Protein AF-A0A843GSC5-F1 (afdb_monomer_lite)

Foldseek 3Di:
DADALVVLVVVVVVVVWDWDWDQDPVRHIGTQDINRDGDDGCVRSVVSCVVVVHDHDPVVVVVVVVVPDPPPPPPPPQPDDDVLLVVLLVLLVVLLCVQPVPDPDRDDPVNLSVCCVVPNDVVSSVVSVQSNLVSVQADDLVLLVVLLVLLVVVCVVPPDPLSVVLSVVSVVCSSPHGPVLSVQLVVLSVCCVVVVDPSNVSSVSSVVSRD

pLDDT: mean 85.93, std 11.54, range [46.41, 96.75]

Secondary structure (DSSP, 8-state):
----HHHHHHHHHHTT--EEEEE-TTS-EEEEEETTEE--TTHHHHHHHHHTTPPPPHHHHHHHHHHS-S---------PPPHHHHHHHHHHHHHHHHH-TT------HHHHHHHHHHHHHHHHHHHHHHHHHHHTTBPPHHHHHHHHHHHHHHHTTS--HHHHHHHHHHHHTTTT-BHHHHHHHHHHHHHHHTTSS-HHHHHHHHHHHH-

Sequence (211 aa):
MNLTILEIIKELESQAHKIEYTKRQDGGYIIRKIDGQHFSGKTGNAFARRMVGATLSQARQVQLARIRTPKGTRAKKLQEVPDEVKRALRKVQRSWRKKHPDIRGTASMKNVRWYLRTYGTEATLQSLDKSYRYSQGYAYIDNVLHLINRIQNDLSIEYDEDMERVVSLIENKLMVFREEWISHCYEAVYEWEKGSITGQECARRIKAIIS

Radius of gyration: 32.91 Å; chains: 1; bounding box: 57×49×86 Å

Structure (mmCIF, N/CA/C/O backbone):
data_AF-A0A843GSC5-F1
#
_entry.id   AF-A0A843GSC5-F1
#
loop_
_atom_site.group_PDB
_atom_site.id
_atom_site.type_symbol
_atom_site.label_atom_id
_atom_site.label_alt_id
_atom_site.label_comp_id
_atom_site.label_asym_id
_atom_site.label_entity_id
_atom_site.label_seq_id
_atom_site.pdbx_PDB_ins_code
_atom_site.Cartn_x
_atom_site.Cartn_y
_atom_site.Cartn_z
_atom_site.occupancy
_atom_site.B_iso_or_equiv
_atom_site.auth_seq_id
_atom_site.auth_comp_id
_atom_site.auth_asym_id
_atom_site.auth_atom_id
_atom_site.pdbx_PDB_model_num
ATOM 1 N N . MET A 1 1 ? -17.406 -17.001 55.542 1.00 63.22 1 MET A N 1
ATOM 2 C CA . MET A 1 1 ? -16.612 -18.244 55.405 1.00 63.22 1 MET A CA 1
ATOM 3 C C . MET A 1 1 ? -15.949 -18.236 54.033 1.00 63.22 1 MET A C 1
ATOM 5 O O . MET A 1 1 ? -16.625 -17.910 53.062 1.00 63.22 1 MET A O 1
ATOM 9 N N . ASN A 1 2 ? -14.644 -18.510 53.941 1.00 74.12 2 ASN A N 1
ATOM 10 C CA . ASN A 1 2 ? -13.923 -18.504 52.664 1.00 74.12 2 ASN A CA 1
ATOM 11 C C . ASN A 1 2 ? -13.813 -19.935 52.142 1.00 74.12 2 ASN A C 1
ATOM 13 O O . ASN A 1 2 ? -12.921 -20.661 52.562 1.00 74.12 2 ASN A O 1
ATOM 17 N N . LEU A 1 3 ? -14.712 -20.314 51.237 1.00 80.19 3 LEU A N 1
ATOM 18 C CA . LEU A 1 3 ? -14.693 -21.622 50.587 1.00 80.19 3 LEU A CA 1
ATOM 19 C C . LEU A 1 3 ? -14.094 -21.515 49.179 1.00 80.19 3 LEU A C 1
ATOM 21 O O . LEU A 1 3 ? -14.340 -20.560 48.425 1.00 80.19 3 LEU A O 1
ATOM 25 N N . THR A 1 4 ? -13.300 -22.510 48.809 1.00 85.38 4 THR A N 1
ATOM 26 C CA . THR A 1 4 ? -12.887 -22.763 47.430 1.00 85.38 4 THR A CA 1
ATOM 27 C C . THR A 1 4 ? -14.101 -23.138 46.576 1.00 85.38 4 THR A C 1
ATOM 29 O O . THR A 1 4 ? -15.149 -23.534 47.077 1.00 85.38 4 THR A O 1
ATOM 32 N N . ILE A 1 5 ? -13.984 -23.024 45.248 1.00 86.75 5 ILE A N 1
ATOM 33 C CA . ILE A 1 5 ? -15.096 -23.413 44.362 1.00 86.75 5 ILE A CA 1
ATOM 34 C C . ILE A 1 5 ? -15.424 -24.901 44.487 1.00 86.75 5 ILE A C 1
ATOM 36 O O . ILE A 1 5 ? -16.587 -25.259 44.380 1.00 86.75 5 ILE A O 1
ATOM 40 N N . LEU A 1 6 ? -14.428 -25.752 44.736 1.00 88.06 6 LEU A N 1
ATOM 41 C CA . LEU A 1 6 ? -14.658 -27.183 44.899 1.00 88.06 6 LEU A CA 1
ATOM 42 C C . LEU A 1 6 ? -15.450 -27.489 46.177 1.00 88.06 6 LEU A C 1
ATOM 44 O O . LEU A 1 6 ? -16.355 -28.312 46.142 1.00 88.06 6 LEU A O 1
ATOM 48 N N . GLU A 1 7 ? -15.148 -26.806 47.281 1.00 88.38 7 GLU A N 1
ATOM 49 C CA . GLU A 1 7 ? -15.916 -26.936 48.528 1.00 88.38 7 GLU A CA 1
ATOM 50 C C . GLU A 1 7 ? -17.350 -26.429 48.356 1.00 88.38 7 GLU A C 1
ATOM 52 O O . GLU A 1 7 ? -18.280 -27.072 48.819 1.00 88.38 7 GLU A O 1
ATOM 57 N N . ILE A 1 8 ? -17.546 -25.337 47.609 1.00 88.19 8 ILE A N 1
ATOM 58 C CA . ILE A 1 8 ? -18.886 -24.822 47.282 1.00 88.19 8 ILE A CA 1
ATOM 59 C C . ILE A 1 8 ? -19.671 -25.812 46.418 1.00 88.19 8 ILE A C 1
ATOM 61 O O . ILE A 1 8 ? -20.868 -25.965 46.617 1.00 88.19 8 ILE A O 1
ATOM 65 N N . ILE A 1 9 ? -19.017 -26.474 45.458 1.00 89.56 9 ILE A N 1
ATOM 66 C CA . ILE A 1 9 ? -19.651 -27.518 44.642 1.00 89.56 9 ILE A CA 1
ATOM 67 C C . ILE A 1 9 ? -20.117 -28.664 45.545 1.00 89.56 9 ILE A C 1
ATOM 69 O O . ILE A 1 9 ? -21.286 -29.021 45.486 1.00 89.56 9 ILE A O 1
ATOM 73 N N . LYS A 1 10 ? -19.244 -29.172 46.424 1.00 90.94 10 LYS A N 1
ATOM 74 C CA . LYS A 1 10 ? -19.585 -30.269 47.345 1.00 90.94 10 LYS A CA 1
ATOM 75 C C . LYS A 1 10 ? -20.709 -29.909 48.318 1.00 90.94 10 LYS A C 1
ATOM 77 O O . LYS A 1 10 ? -21.557 -30.746 48.593 1.00 90.94 10 LYS A O 1
ATOM 82 N N . GLU A 1 11 ? -20.716 -28.679 48.823 1.00 90.00 11 GLU A N 1
ATOM 83 C CA . GLU A 1 11 ? -21.758 -28.177 49.726 1.00 90.00 11 GLU A CA 1
ATOM 84 C C . GLU A 1 11 ? -23.112 -28.031 49.017 1.00 90.00 11 GLU A C 1
ATOM 86 O O . GLU A 1 11 ? -24.160 -28.339 49.566 1.00 90.00 11 GLU A O 1
ATOM 91 N N . LEU A 1 12 ? -23.116 -27.591 47.761 1.00 89.88 12 LEU A N 1
ATOM 92 C CA . LEU A 1 12 ? -24.349 -27.526 46.981 1.00 89.88 12 LEU A CA 1
ATOM 93 C C . LEU A 1 12 ? -24.841 -28.930 46.582 1.00 89.88 12 LEU A C 1
ATOM 95 O O . LEU A 1 12 ? -26.043 -29.180 46.599 1.00 89.88 12 LEU A O 1
ATOM 99 N N . GLU A 1 13 ? -23.930 -29.856 46.272 1.00 90.50 13 GLU A N 1
ATOM 100 C CA . GLU A 1 13 ? -24.262 -31.266 46.024 1.00 90.50 13 GLU A CA 1
ATOM 101 C C . GLU A 1 13 ? -24.849 -31.940 47.278 1.00 90.50 13 GLU A C 1
ATOM 103 O O . GLU A 1 13 ? -25.827 -32.679 47.165 1.00 90.50 13 GLU A O 1
ATOM 108 N N . SER A 1 14 ? -24.320 -31.654 48.477 1.00 90.31 14 SER A N 1
ATOM 109 C CA . SER A 1 14 ? -24.873 -32.170 49.742 1.00 90.31 14 SER A CA 1
ATOM 110 C C . SER A 1 14 ? -26.255 -31.589 50.063 1.00 90.31 14 SER A C 1
ATOM 112 O O . SER A 1 14 ? -27.081 -32.271 50.667 1.00 90.31 14 SER A O 1
ATOM 114 N N . GLN A 1 15 ? -26.542 -30.375 49.587 1.00 89.75 15 GLN A N 1
ATOM 115 C CA . GLN A 1 15 ? -27.859 -29.728 49.629 1.00 89.75 15 GLN A CA 1
ATOM 116 C C . GLN A 1 15 ? -28.799 -30.176 48.486 1.00 89.75 15 GLN A C 1
ATOM 118 O O . GLN A 1 15 ? -29.857 -29.583 48.289 1.00 89.75 15 GLN A O 1
ATOM 123 N N . ALA A 1 16 ? -28.442 -31.237 47.752 1.00 89.81 16 ALA A N 1
ATOM 124 C CA . ALA A 1 16 ? -29.211 -31.842 46.660 1.00 89.81 16 ALA A CA 1
ATOM 125 C C . ALA A 1 16 ? -29.385 -30.977 45.392 1.00 89.81 16 ALA A C 1
ATOM 127 O O . ALA A 1 16 ? -30.251 -31.266 44.559 1.00 89.81 16 ALA A O 1
ATOM 128 N N . HIS A 1 17 ? -28.533 -29.969 45.185 1.00 89.69 17 HIS A N 1
ATOM 129 C CA . HIS A 1 17 ? -28.484 -29.224 43.926 1.00 89.69 17 HIS A CA 1
ATOM 130 C C . HIS A 1 17 ? -27.763 -30.020 42.827 1.00 89.69 17 HIS A C 1
ATOM 132 O O . HIS A 1 17 ? -26.731 -30.655 43.059 1.00 89.69 17 HIS A O 1
ATOM 138 N N . LYS A 1 18 ? -28.261 -29.947 41.587 1.00 90.94 18 LYS A N 1
ATOM 139 C CA . LYS A 1 18 ? -27.609 -30.547 40.410 1.00 90.94 18 LYS A CA 1
ATOM 140 C C . LYS A 1 18 ? -26.659 -29.550 39.765 1.00 90.94 18 LYS A C 1
ATOM 142 O O . LYS A 1 18 ? -27.106 -28.546 39.210 1.00 90.94 18 LYS A O 1
ATOM 147 N N . ILE A 1 19 ? -25.360 -29.843 39.775 1.00 91.44 19 ILE A N 1
ATOM 148 C CA . ILE A 1 19 ? -24.323 -28.912 39.317 1.00 91.44 19 ILE A CA 1
ATOM 149 C C . ILE A 1 19 ? -23.549 -29.503 38.141 1.00 91.44 19 ILE A C 1
ATOM 151 O O . ILE A 1 19 ? -23.032 -30.612 38.216 1.00 91.44 19 ILE A O 1
ATOM 155 N N . GLU A 1 20 ? -23.393 -28.727 37.071 1.00 92.44 20 GLU A N 1
ATOM 156 C CA . GLU A 1 20 ? -22.450 -29.039 35.995 1.00 92.44 20 GLU A CA 1
ATOM 157 C C . GLU A 1 20 ? -21.306 -28.024 36.010 1.00 92.44 20 GLU A C 1
ATOM 159 O O . GLU A 1 20 ? -21.523 -26.805 36.013 1.00 92.44 20 GLU A O 1
ATOM 164 N N . TYR A 1 21 ? -20.066 -28.508 35.978 1.00 92.00 21 TYR A N 1
ATOM 165 C CA . TYR A 1 21 ? -18.875 -27.666 35.998 1.00 92.00 21 TYR A CA 1
ATOM 166 C C . TYR A 1 21 ? -17.772 -28.197 35.078 1.00 92.00 21 TYR A C 1
ATOM 168 O O . TYR A 1 21 ? -17.789 -29.331 34.611 1.00 92.00 21 TYR A O 1
ATOM 176 N N . THR A 1 22 ? -16.786 -27.354 34.785 1.00 89.81 22 THR A N 1
ATOM 177 C CA . THR A 1 22 ? -15.612 -27.715 33.984 1.00 89.81 22 THR A CA 1
ATOM 178 C C . THR A 1 22 ? -14.339 -27.342 34.715 1.00 89.81 22 THR A C 1
ATOM 180 O O . THR A 1 22 ? -14.193 -26.214 35.196 1.00 89.81 22 THR A O 1
ATOM 183 N N . LYS A 1 23 ? -13.401 -28.287 34.766 1.00 88.75 23 LYS A N 1
ATOM 184 C CA . LYS A 1 23 ? -12.055 -28.061 35.285 1.00 88.75 23 LYS A CA 1
ATOM 185 C C . LYS A 1 23 ? -11.222 -27.305 34.248 1.00 88.75 23 LYS A C 1
ATOM 187 O O . LYS A 1 23 ? -11.211 -27.644 33.068 1.00 88.75 23 LYS A O 1
ATOM 192 N N . ARG A 1 24 ? -10.550 -26.247 34.682 1.00 82.69 24 ARG A N 1
ATOM 193 C CA . ARG A 1 24 ? -9.634 -25.435 33.877 1.00 82.69 24 ARG A CA 1
ATOM 194 C C . ARG A 1 24 ? -8.222 -26.018 33.943 1.00 82.69 24 ARG A C 1
ATOM 196 O O . ARG A 1 24 ? -7.878 -26.722 34.888 1.00 82.69 24 ARG A O 1
ATOM 203 N N . GLN A 1 25 ? -7.388 -25.648 32.973 1.00 81.06 25 GLN A N 1
ATOM 204 C CA . GLN A 1 25 ? -5.972 -26.040 32.926 1.00 81.06 25 GLN A CA 1
ATOM 205 C C . GLN A 1 25 ? -5.163 -25.540 34.136 1.00 81.06 25 GLN A C 1
ATOM 207 O O . GLN A 1 25 ? -4.217 -26.198 34.543 1.00 81.06 25 GLN A O 1
ATOM 212 N N . ASP A 1 26 ? -5.568 -24.426 34.758 1.00 76.12 26 ASP A N 1
ATOM 213 C CA . ASP A 1 26 ? -4.950 -23.885 35.979 1.00 76.12 26 ASP A CA 1
ATOM 214 C C . ASP A 1 26 ? -5.413 -24.593 37.271 1.00 76.12 26 ASP A C 1
ATOM 216 O O . ASP A 1 26 ? -5.173 -24.102 38.370 1.00 76.12 26 ASP A O 1
ATOM 220 N N . GLY A 1 27 ? -6.121 -25.724 37.155 1.00 79.62 27 GLY A N 1
ATOM 221 C CA . GLY A 1 27 ? -6.650 -26.493 38.285 1.00 79.62 27 GLY A CA 1
ATOM 222 C C . GLY A 1 27 ? -7.934 -25.925 38.903 1.00 79.62 27 GLY A C 1
ATOM 223 O O . GLY A 1 27 ? -8.520 -26.566 39.775 1.00 79.62 27 GLY A O 1
ATOM 224 N N . GLY A 1 28 ? -8.409 -24.758 38.451 1.00 85.12 28 GLY A N 1
ATOM 225 C CA . GLY A 1 28 ? -9.657 -24.154 38.922 1.00 85.12 28 GLY A CA 1
ATOM 226 C C . GLY A 1 28 ? -10.916 -24.795 38.327 1.00 85.12 28 GLY A C 1
ATOM 227 O O . GLY A 1 28 ? -10.865 -25.473 37.307 1.00 85.12 28 GLY A O 1
ATOM 228 N N . TYR A 1 29 ? -12.079 -24.515 38.918 1.00 89.38 29 TYR A N 1
ATOM 229 C CA . TYR A 1 29 ? -13.379 -25.011 38.447 1.00 89.38 29 TYR A CA 1
ATOM 230 C C . TYR A 1 29 ? -14.280 -23.857 37.988 1.00 89.38 29 TYR A C 1
ATOM 232 O O . TYR A 1 29 ? -14.284 -22.779 38.594 1.00 89.38 29 TYR A O 1
ATOM 240 N N . ILE A 1 30 ? -15.032 -24.068 36.906 1.00 89.62 30 ILE A N 1
ATOM 241 C CA . ILE A 1 30 ? -16.058 -23.147 36.394 1.00 89.62 30 ILE A CA 1
ATOM 242 C C . ILE A 1 30 ? -17.401 -23.864 36.401 1.00 89.62 30 ILE A C 1
ATOM 244 O O . ILE A 1 30 ? -17.593 -24.795 35.623 1.00 89.62 30 ILE A O 1
ATOM 248 N N . ILE A 1 31 ? -18.336 -23.391 37.218 1.00 90.00 31 ILE A N 1
ATOM 249 C CA . ILE A 1 31 ? -19.719 -23.863 37.217 1.00 90.00 31 ILE A CA 1
ATOM 250 C C . ILE A 1 31 ? -20.441 -23.294 35.994 1.00 90.00 31 ILE A C 1
ATOM 252 O O . ILE A 1 31 ? -20.475 -22.077 35.789 1.00 90.00 31 ILE A O 1
ATOM 256 N N . ARG A 1 32 ? -21.000 -24.192 35.182 1.00 92.31 32 ARG A N 1
ATOM 257 C CA . ARG A 1 32 ? -21.759 -23.890 33.963 1.00 92.31 32 ARG A CA 1
ATOM 258 C C . ARG A 1 32 ? -23.263 -23.980 34.182 1.00 92.31 32 ARG A C 1
ATOM 260 O O . ARG A 1 32 ? -23.996 -23.287 33.481 1.00 92.31 32 ARG A O 1
ATOM 267 N N . LYS A 1 33 ? -23.713 -24.807 35.129 1.00 93.06 33 LYS A N 1
ATOM 268 C CA . LYS A 1 33 ? -25.137 -25.025 35.389 1.00 93.06 33 LYS A CA 1
ATOM 269 C C . LYS A 1 33 ? -25.404 -25.380 36.848 1.00 93.06 33 LYS A C 1
ATOM 271 O O . LYS A 1 33 ? -24.614 -26.121 37.427 1.00 93.06 33 LYS A O 1
ATOM 276 N N . ILE A 1 34 ? -26.497 -24.866 37.408 1.00 91.62 34 ILE A N 1
ATOM 277 C CA . ILE A 1 34 ? -27.055 -25.271 38.711 1.00 91.62 34 ILE A CA 1
ATOM 278 C C . ILE A 1 34 ? -28.569 -25.418 38.521 1.00 91.62 34 ILE A C 1
ATOM 280 O O . ILE A 1 34 ? -29.195 -24.486 38.024 1.00 91.62 34 ILE A O 1
ATOM 284 N N . ASP A 1 35 ? -29.137 -26.582 38.832 1.00 90.50 35 ASP A N 1
ATOM 285 C CA . ASP A 1 35 ? -30.582 -26.885 38.772 1.00 90.50 35 ASP A CA 1
ATOM 286 C C . ASP A 1 35 ? -31.281 -26.477 37.468 1.00 90.50 35 ASP A C 1
ATOM 288 O O . ASP A 1 35 ? -32.374 -25.918 37.461 1.00 90.50 35 ASP A O 1
ATOM 292 N N . GLY A 1 36 ? -30.642 -26.720 36.323 1.00 88.12 36 GLY A N 1
ATOM 293 C CA . GLY A 1 36 ? -31.211 -26.314 35.032 1.00 88.12 36 GLY A CA 1
ATOM 294 C C . GLY A 1 36 ? -30.788 -24.919 34.566 1.00 88.12 36 GLY A C 1
ATOM 295 O O . GLY A 1 36 ? -30.768 -24.677 33.361 1.00 88.12 36 GLY A O 1
ATOM 296 N N . GLN A 1 37 ? -30.377 -24.024 35.469 1.00 90.88 37 GLN A N 1
ATOM 297 C CA . GLN A 1 37 ? -29.991 -22.656 35.125 1.00 90.88 37 GLN A CA 1
ATOM 298 C C . GLN A 1 37 ? -28.570 -22.597 34.560 1.00 90.88 3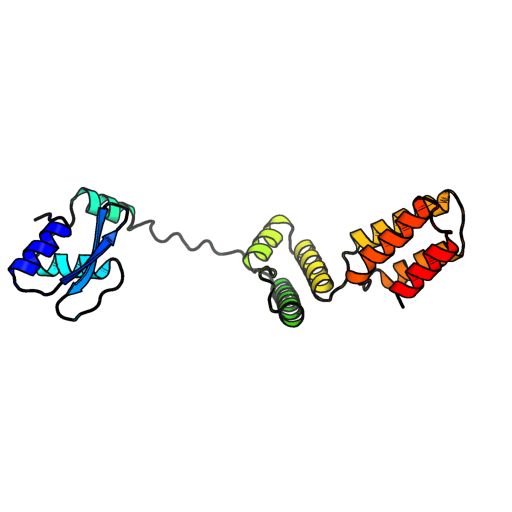7 GLN A C 1
ATOM 300 O O . GLN A 1 37 ? -27.607 -22.974 35.226 1.00 90.88 37 GLN A O 1
ATOM 305 N N . HIS A 1 38 ? -28.434 -22.086 33.335 1.00 91.31 38 HIS A N 1
ATOM 306 C CA . HIS A 1 38 ? -27.155 -21.958 32.637 1.00 91.31 38 HIS A CA 1
ATOM 307 C C . HIS A 1 38 ? -26.433 -20.641 32.960 1.00 91.31 38 HIS A C 1
ATOM 309 O O . HIS A 1 38 ? -27.038 -19.569 32.995 1.00 91.31 38 HIS A O 1
ATOM 315 N N . PHE A 1 39 ? -25.111 -20.713 33.121 1.00 88.69 39 PHE A N 1
ATOM 316 C CA . PHE A 1 39 ? -24.248 -19.580 33.450 1.00 88.69 39 PHE A CA 1
ATOM 317 C C . PHE A 1 39 ? -23.073 -19.453 32.476 1.00 88.69 39 PHE A C 1
ATOM 319 O O . PHE A 1 39 ? -22.440 -20.439 32.094 1.00 88.69 39 PHE A O 1
ATOM 326 N N . SER A 1 40 ? -22.726 -18.215 32.112 1.00 80.50 40 SER A N 1
ATOM 327 C CA . SER A 1 40 ? -21.575 -17.918 31.256 1.00 80.50 40 SER A CA 1
ATOM 328 C C . SER A 1 40 ? -20.347 -17.504 32.078 1.00 80.50 40 SER A C 1
ATOM 330 O O . SER A 1 40 ? -20.356 -16.551 32.869 1.00 80.50 40 SER A O 1
ATOM 332 N N . GLY A 1 41 ? -19.243 -18.231 31.894 1.00 76.12 41 GLY A N 1
ATOM 333 C CA . GLY A 1 41 ? -17.945 -17.899 32.483 1.00 76.12 41 GLY A CA 1
ATOM 334 C C . GLY A 1 41 ? -17.961 -17.801 34.016 1.00 76.12 41 GLY A C 1
ATOM 335 O O . GLY A 1 41 ? -18.261 -18.760 34.714 1.00 76.12 41 GLY A O 1
ATOM 336 N N . LYS A 1 42 ? -17.583 -16.638 34.565 1.00 72.75 42 LYS A N 1
ATOM 337 C CA . LYS A 1 42 ? -17.378 -16.440 36.018 1.00 72.75 42 LYS A CA 1
ATOM 338 C C . LYS A 1 42 ? -18.679 -16.254 36.819 1.00 72.75 42 LYS A C 1
ATOM 340 O O . LYS A 1 42 ? -18.611 -16.180 38.046 1.00 72.75 42 LYS A O 1
ATOM 345 N N . THR A 1 43 ? -19.830 -16.154 36.152 1.00 85.44 43 THR A N 1
ATOM 346 C CA . THR A 1 43 ? -21.125 -15.853 36.787 1.00 85.44 43 THR A CA 1
ATOM 347 C C . THR A 1 43 ? -21.667 -17.023 37.608 1.00 85.44 43 THR A C 1
ATOM 349 O O . THR A 1 43 ? -22.136 -16.791 38.721 1.00 85.44 43 THR A O 1
ATOM 352 N N . GLY A 1 44 ? -21.486 -18.268 37.152 1.00 87.12 44 GLY A N 1
ATOM 353 C CA . GLY A 1 44 ? -21.918 -19.466 37.887 1.00 87.12 44 GLY A CA 1
ATOM 354 C C . GLY A 1 44 ? -21.207 -19.607 39.233 1.00 87.12 44 GLY A C 1
ATOM 355 O O . GLY A 1 44 ? -21.838 -19.762 40.270 1.00 87.12 44 GLY A O 1
ATOM 356 N N . ASN A 1 45 ? -19.892 -19.382 39.254 1.00 88.56 45 ASN A N 1
ATOM 357 C CA . ASN A 1 45 ? -19.094 -19.373 40.484 1.00 88.56 45 ASN A CA 1
ATOM 358 C C . ASN A 1 45 ? -19.483 -18.257 41.471 1.00 88.56 45 ASN A C 1
ATOM 360 O O . ASN A 1 45 ? -19.202 -18.358 42.664 1.00 88.56 45 ASN A O 1
ATOM 364 N N . ALA A 1 46 ? -20.033 -17.142 40.987 1.00 84.94 46 ALA A N 1
ATOM 365 C CA . ALA A 1 46 ? -20.519 -16.062 41.845 1.00 84.94 46 ALA A CA 1
ATOM 366 C C . ALA A 1 46 ? -21.929 -16.359 42.373 1.00 84.94 46 ALA A C 1
ATOM 368 O O . ALA A 1 46 ? -22.238 -16.024 43.513 1.00 84.94 46 ALA A O 1
ATOM 369 N N . PHE A 1 47 ? -22.770 -16.999 41.562 1.00 86.25 47 PHE A N 1
ATOM 370 C CA . PHE A 1 47 ? -24.089 -17.466 41.972 1.00 86.25 47 PHE A CA 1
ATOM 371 C C . PHE A 1 47 ? -23.986 -18.558 43.045 1.00 86.25 47 PHE A C 1
ATOM 373 O O . PHE A 1 47 ? -24.521 -18.373 44.132 1.00 86.25 47 PHE A O 1
ATOM 380 N N . ALA A 1 48 ? -23.173 -19.590 42.809 1.00 87.25 48 ALA A N 1
ATOM 381 C CA . ALA A 1 48 ? -22.911 -20.670 43.761 1.00 87.25 48 ALA A CA 1
ATOM 382 C C . ALA A 1 48 ? -22.413 -20.159 45.125 1.00 87.25 48 ALA A C 1
ATOM 384 O O . ALA A 1 48 ? -22.892 -20.568 46.176 1.00 87.25 48 ALA A O 1
ATOM 385 N N . ARG A 1 49 ? -21.493 -19.182 45.114 1.00 86.94 49 ARG A N 1
ATOM 386 C CA . ARG A 1 49 ? -21.013 -18.519 46.339 1.00 86.94 49 ARG A CA 1
ATOM 387 C C . ARG A 1 49 ? -22.126 -17.844 47.127 1.00 86.94 49 ARG A C 1
ATOM 389 O O . ARG A 1 49 ? -22.107 -17.899 48.349 1.00 86.94 49 ARG A O 1
ATOM 396 N N . ARG A 1 50 ? -23.062 -17.186 46.438 1.00 84.31 50 ARG A N 1
ATOM 397 C CA . ARG A 1 50 ? -24.190 -16.514 47.092 1.00 84.31 50 ARG A CA 1
ATOM 398 C C . ARG A 1 50 ? -25.148 -17.516 47.724 1.00 84.31 50 ARG A C 1
ATOM 400 O O . ARG A 1 50 ? -25.589 -17.251 48.831 1.00 84.31 50 ARG A O 1
ATOM 407 N N . MET A 1 51 ? -25.406 -18.647 47.065 1.00 83.31 51 MET A N 1
ATOM 408 C CA . MET A 1 51 ? -26.262 -19.708 47.613 1.00 83.31 51 MET A CA 1
ATOM 409 C C . MET A 1 51 ? -25.716 -20.264 48.933 1.00 83.31 51 MET A C 1
ATOM 411 O O . MET A 1 51 ? -26.461 -20.394 49.892 1.00 83.31 51 MET A O 1
ATOM 415 N N . VAL A 1 52 ? -24.402 -20.496 49.011 1.00 85.56 52 VAL A N 1
ATOM 416 C CA . VAL A 1 52 ? -23.739 -21.052 50.209 1.00 85.56 52 VAL A CA 1
ATOM 417 C C . VAL A 1 52 ? -23.356 -19.969 51.241 1.00 85.56 52 VAL A C 1
ATOM 419 O O . VAL A 1 52 ? -22.815 -20.261 52.302 1.00 85.56 52 VAL A O 1
ATOM 422 N N . GLY A 1 53 ? -23.573 -18.682 50.947 1.00 80.25 53 GLY A N 1
ATOM 423 C CA . GLY A 1 53 ? -23.108 -17.585 51.812 1.00 80.25 53 GLY A CA 1
ATOM 424 C C . GLY A 1 53 ? -21.575 -17.471 51.909 1.00 80.25 53 GLY A C 1
ATOM 425 O O . GLY A 1 53 ? -21.035 -16.893 52.857 1.00 80.25 53 GLY A O 1
ATOM 426 N N . ALA A 1 54 ? -20.845 -18.016 50.932 1.00 81.56 54 ALA A N 1
ATOM 427 C CA . ALA A 1 54 ? -19.388 -18.028 50.912 1.00 81.56 54 ALA A CA 1
ATOM 428 C C . ALA A 1 54 ? -18.813 -16.707 50.373 1.00 81.56 54 ALA A C 1
ATOM 430 O O . ALA A 1 54 ? -19.135 -16.248 49.271 1.00 81.56 54 ALA A O 1
ATOM 431 N N . THR A 1 55 ? -17.891 -16.110 51.126 1.00 75.19 55 THR A N 1
ATOM 432 C CA . THR A 1 55 ? -17.174 -14.891 50.738 1.00 75.19 55 THR A CA 1
ATOM 433 C C . THR A 1 55 ? -15.916 -15.224 49.938 1.00 75.19 55 THR A C 1
ATOM 435 O O . THR A 1 55 ? -15.352 -16.314 50.027 1.00 75.19 55 THR A O 1
ATOM 438 N N . LEU A 1 56 ? -15.452 -14.280 49.117 1.00 71.94 56 LEU A N 1
ATOM 439 C CA . LEU A 1 56 ? -14.154 -14.413 48.450 1.00 71.94 56 LEU A CA 1
ATOM 440 C C . LEU A 1 56 ? -13.018 -14.352 49.475 1.00 71.94 56 LEU A C 1
ATOM 442 O O . LEU A 1 56 ? -13.079 -13.535 50.390 1.00 71.94 56 LEU A O 1
ATOM 446 N N . SER A 1 57 ? -11.954 -15.133 49.259 1.00 70.25 57 SER A N 1
ATOM 447 C CA . SER A 1 57 ? -10.738 -15.038 50.072 1.00 70.25 57 SER A CA 1
ATOM 448 C C . SER A 1 57 ? -10.145 -13.628 50.032 1.00 70.25 57 SER A C 1
ATOM 450 O O . SER A 1 57 ? -10.213 -12.943 49.007 1.00 70.25 57 SER A O 1
ATOM 452 N N . GLN A 1 58 ? -9.521 -13.205 51.133 1.00 61.50 58 GLN A N 1
ATOM 453 C CA . GLN A 1 58 ? -8.946 -11.864 51.278 1.00 61.50 58 GLN A CA 1
ATOM 454 C C . GLN A 1 58 ? -7.924 -11.552 50.170 1.00 61.50 58 GLN A C 1
ATOM 456 O O . GLN A 1 58 ? -7.977 -10.484 49.570 1.00 61.50 58 GLN A O 1
ATOM 461 N N . ALA A 1 59 ? -7.083 -12.519 49.780 1.00 59.47 59 ALA A N 1
ATOM 462 C CA . ALA A 1 59 ? -6.155 -12.379 48.650 1.00 59.47 59 ALA A CA 1
ATOM 463 C C . ALA A 1 59 ? -6.872 -12.103 47.313 1.00 59.47 59 ALA A C 1
ATOM 465 O O . ALA A 1 59 ? -6.432 -11.271 46.514 1.00 59.47 59 ALA A O 1
ATOM 466 N N . ARG A 1 60 ? -8.019 -12.754 47.070 1.00 64.94 60 ARG A N 1
ATOM 467 C CA . ARG A 1 60 ? -8.818 -12.535 45.859 1.00 64.94 60 ARG A CA 1
ATOM 468 C C . ARG A 1 60 ? -9.606 -11.228 45.920 1.00 64.94 60 ARG A C 1
ATOM 470 O O . ARG A 1 60 ? -9.761 -10.589 44.882 1.00 64.94 60 ARG A O 1
ATOM 477 N N . GLN A 1 61 ? -10.064 -10.818 47.103 1.00 67.19 61 GLN A N 1
ATOM 478 C CA . GLN A 1 61 ? -10.661 -9.500 47.327 1.00 67.19 61 GLN A CA 1
ATOM 479 C C . GLN A 1 61 ? -9.645 -8.387 47.055 1.00 67.19 61 GLN A C 1
ATOM 481 O O . GLN A 1 61 ? -9.955 -7.483 46.289 1.00 67.19 61 GLN A O 1
ATOM 486 N N . VAL A 1 62 ? -8.415 -8.498 47.569 1.00 64.75 62 VAL A N 1
ATOM 487 C CA . VAL A 1 62 ? -7.314 -7.553 47.303 1.00 64.75 62 VAL A CA 1
ATOM 488 C C . VAL A 1 62 ? -6.977 -7.506 45.811 1.00 64.75 62 VAL A C 1
ATOM 490 O O . VAL A 1 62 ? -6.836 -6.425 45.241 1.00 64.75 62 VAL A O 1
ATOM 493 N N . GLN A 1 63 ? -6.909 -8.657 45.138 1.00 63.59 63 GLN A N 1
ATOM 494 C CA . GLN A 1 63 ? -6.682 -8.705 43.692 1.00 63.59 63 GLN A CA 1
ATOM 495 C C . GLN A 1 63 ? -7.822 -8.040 42.903 1.00 63.59 63 GLN A C 1
ATOM 497 O O . GLN A 1 63 ? -7.564 -7.290 41.965 1.00 63.59 63 GLN A O 1
ATOM 502 N N . LEU A 1 64 ? -9.083 -8.285 43.271 1.00 62.25 64 LEU A N 1
ATOM 503 C CA . LEU A 1 64 ? -10.238 -7.660 42.620 1.00 62.25 64 LEU A CA 1
ATOM 504 C C . LEU A 1 64 ? -10.360 -6.169 42.939 1.00 62.25 64 LEU A C 1
ATOM 506 O O . LEU A 1 64 ? -10.771 -5.420 42.060 1.00 62.25 64 LEU A O 1
ATOM 510 N N . ALA A 1 65 ? -9.972 -5.734 44.138 1.00 60.44 65 ALA A N 1
ATOM 511 C CA . ALA A 1 65 ? -9.882 -4.327 44.516 1.00 60.44 65 ALA A CA 1
ATOM 512 C C . ALA A 1 65 ? -8.785 -3.607 43.718 1.00 60.44 65 ALA A C 1
ATOM 514 O O . ALA A 1 65 ? -9.012 -2.509 43.225 1.00 60.44 65 ALA A O 1
ATOM 515 N N . ARG A 1 66 ? -7.637 -4.260 43.474 1.00 59.09 66 ARG A N 1
ATOM 516 C CA . ARG A 1 66 ? -6.602 -3.748 42.557 1.00 59.09 66 ARG A CA 1
ATOM 517 C C . ARG A 1 66 ? -7.084 -3.654 41.104 1.00 59.09 66 ARG A C 1
ATOM 519 O O . ARG A 1 66 ? -6.669 -2.750 40.390 1.00 59.09 66 ARG A O 1
ATOM 526 N N . ILE A 1 67 ? -7.954 -4.565 40.658 1.00 57.69 67 ILE A N 1
ATOM 527 C CA . ILE A 1 67 ? -8.533 -4.537 39.300 1.00 57.69 67 ILE A CA 1
ATOM 528 C C . ILE A 1 67 ? -9.653 -3.484 39.193 1.00 57.69 67 ILE A C 1
ATOM 530 O O . ILE A 1 67 ? -9.778 -2.811 38.170 1.00 57.69 67 ILE A O 1
ATOM 534 N N . ARG A 1 68 ? -10.461 -3.305 40.244 1.00 50.28 68 ARG A N 1
ATOM 535 C CA . ARG A 1 68 ? -11.528 -2.299 40.331 1.00 50.28 68 ARG A CA 1
ATOM 536 C C . ARG A 1 68 ? -10.990 -0.972 40.871 1.00 50.28 68 ARG A C 1
ATOM 538 O O . ARG A 1 68 ? -11.351 -0.593 41.969 1.00 50.28 68 ARG A O 1
ATOM 545 N N . THR A 1 69 ? -10.143 -0.304 40.084 1.00 47.50 69 THR A N 1
ATOM 546 C CA . THR A 1 69 ? -10.204 1.133 39.723 1.00 47.50 69 THR A CA 1
ATOM 547 C C . THR A 1 69 ? -8.815 1.659 39.340 1.00 47.50 69 THR A C 1
ATOM 549 O O . THR A 1 69 ? -8.078 2.135 40.200 1.00 47.50 69 THR A O 1
ATOM 552 N N . PRO A 1 70 ? -8.498 1.799 38.046 1.00 48.50 70 PRO A N 1
ATOM 553 C CA . PRO A 1 70 ? -8.166 3.123 37.564 1.00 48.50 70 PRO A CA 1
ATOM 554 C C . PRO A 1 70 ? -9.473 3.925 37.577 1.00 48.50 70 PRO A C 1
ATOM 556 O O . PRO A 1 70 ? -10.421 3.579 36.868 1.00 48.50 70 PRO A O 1
ATOM 559 N N . LYS A 1 71 ? -9.545 4.978 38.405 1.00 48.03 71 LYS A N 1
ATOM 560 C CA . LYS A 1 71 ? -10.460 6.112 38.177 1.00 48.03 71 LYS A CA 1
ATOM 561 C C . LYS A 1 71 ? -10.509 6.342 36.674 1.00 48.03 71 LYS A C 1
ATOM 563 O O . LYS A 1 71 ? -9.429 6.475 36.100 1.00 48.03 71 LYS A O 1
ATOM 568 N N . GLY A 1 72 ? -11.709 6.307 36.082 1.00 46.41 72 GLY A N 1
ATOM 569 C CA . GLY A 1 72 ? -11.919 6.320 34.636 1.00 46.41 72 GLY A CA 1
ATOM 570 C C . GLY A 1 72 ? -10.841 7.145 33.962 1.00 46.41 72 GLY A C 1
ATOM 571 O O . GLY A 1 72 ? -10.793 8.363 34.137 1.00 46.41 72 GLY A O 1
ATOM 572 N N . THR A 1 73 ? -9.904 6.465 33.299 1.00 51.41 73 THR A N 1
ATOM 573 C CA . THR A 1 73 ? -8.886 7.123 32.498 1.00 51.41 73 THR A CA 1
ATOM 574 C C . THR A 1 73 ? -9.691 8.012 31.577 1.00 51.41 73 THR A C 1
ATOM 576 O O . THR A 1 73 ? -10.440 7.478 30.759 1.00 51.41 73 THR A O 1
ATOM 579 N N . ARG A 1 74 ? -9.634 9.343 31.776 1.00 53.12 74 ARG A N 1
ATOM 580 C CA . ARG A 1 74 ? -10.209 10.327 30.849 1.00 53.12 74 ARG A CA 1
ATOM 581 C C . ARG A 1 74 ? -9.906 9.771 29.474 1.00 53.12 74 ARG A C 1
ATOM 583 O O . ARG A 1 74 ? -8.720 9.636 29.162 1.00 53.12 74 ARG A O 1
ATOM 590 N N . ALA A 1 75 ? -10.931 9.326 28.740 1.00 53.25 75 ALA A N 1
ATOM 591 C CA . ALA A 1 75 ? -10.720 8.705 27.445 1.00 53.25 75 ALA A CA 1
ATOM 592 C C . ALA A 1 75 ? -9.872 9.708 26.673 1.00 53.25 75 ALA A C 1
ATOM 594 O O . ALA A 1 75 ? -10.329 10.833 26.462 1.00 53.25 75 ALA A O 1
ATOM 595 N N . LYS A 1 76 ? -8.592 9.377 26.423 1.00 59.81 76 LYS A N 1
ATOM 596 C CA . LYS A 1 76 ? -7.639 10.319 25.830 1.00 59.81 76 LYS A CA 1
ATOM 597 C C . LYS A 1 76 ? -8.339 10.860 24.598 1.00 59.81 76 LYS A C 1
ATOM 599 O O . LYS A 1 76 ? -8.671 10.057 23.724 1.00 59.81 76 LYS A O 1
ATOM 604 N N . LYS A 1 77 ? -8.647 12.165 24.590 1.00 64.81 77 LYS A N 1
ATOM 605 C CA . LYS A 1 77 ? -9.420 12.776 23.511 1.00 64.81 77 LYS A CA 1
ATOM 606 C C . LYS A 1 77 ? -8.626 12.514 22.243 1.00 64.81 77 LYS A C 1
ATOM 608 O O . LYS A 1 77 ? -7.508 12.985 22.062 1.00 64.81 77 LYS A O 1
ATOM 613 N N . LEU A 1 78 ? -9.159 11.587 21.473 1.00 74.06 78 LEU A N 1
ATOM 614 C CA . LEU A 1 78 ? -8.486 10.944 20.371 1.00 74.06 78 LEU A CA 1
ATOM 615 C C . LEU A 1 78 ? -8.370 12.017 19.279 1.00 74.06 78 LEU A C 1
ATOM 617 O O . LEU A 1 78 ? -9.414 12.526 18.876 1.00 74.06 78 LEU A O 1
ATOM 621 N N . GLN A 1 79 ? -7.149 12.363 18.833 1.00 78.06 79 GLN A N 1
ATOM 622 C CA . GLN A 1 79 ? -6.881 13.489 17.911 1.00 78.06 79 GLN A CA 1
ATOM 623 C C . GLN A 1 79 ? -7.931 13.571 16.805 1.00 78.06 79 GLN A C 1
ATOM 625 O O . GLN A 1 79 ? -8.141 12.591 16.085 1.00 78.06 79 GLN A O 1
ATOM 630 N N . GLU A 1 80 ? -8.598 14.714 16.696 1.00 86.81 80 GLU A N 1
ATOM 631 C CA . GLU A 1 80 ? -9.625 14.904 15.686 1.00 86.81 80 GLU A CA 1
ATOM 632 C C . GLU A 1 80 ? -9.013 14.794 14.288 1.00 86.81 80 GLU A C 1
ATOM 634 O O . GLU A 1 80 ? -7.943 15.331 14.015 1.00 86.81 80 GLU A O 1
ATOM 639 N N . VAL A 1 81 ? -9.666 14.015 13.428 1.00 91.25 81 VAL A N 1
ATOM 640 C CA . VAL A 1 81 ? -9.207 13.792 12.057 1.00 91.25 81 VAL A CA 1
ATOM 641 C C . VAL A 1 81 ? -9.972 14.758 11.154 1.00 91.25 81 VAL A C 1
ATOM 643 O O . VAL A 1 81 ? -11.206 14.734 11.207 1.00 91.25 81 VAL A O 1
ATOM 646 N N . PRO A 1 82 ? -9.290 15.562 10.321 1.00 94.56 82 PRO A N 1
ATOM 647 C CA . PRO A 1 82 ? -9.938 16.446 9.359 1.00 94.56 82 PRO A CA 1
ATOM 648 C C . PRO A 1 82 ? -10.873 15.693 8.405 1.00 94.56 82 PRO A C 1
ATOM 650 O O . PRO A 1 82 ? -10.625 14.541 8.034 1.00 94.56 82 PRO A O 1
ATOM 653 N N . ASP A 1 83 ? -11.954 16.340 7.971 1.00 95.25 83 ASP A N 1
ATOM 654 C CA . ASP A 1 83 ? -12.963 15.696 7.120 1.00 95.25 83 ASP A CA 1
ATOM 655 C C . ASP A 1 83 ? -12.451 15.349 5.720 1.00 95.25 83 ASP A C 1
ATOM 657 O O . ASP A 1 83 ? -12.896 14.366 5.126 1.00 95.25 83 ASP A O 1
ATOM 661 N N . GLU A 1 84 ? -11.487 16.098 5.192 1.00 95.50 84 GLU A N 1
ATOM 662 C CA . GLU A 1 84 ? -10.773 15.740 3.961 1.00 95.50 84 GLU A CA 1
ATOM 663 C C . GLU A 1 84 ? -10.052 14.388 4.087 1.00 95.50 84 GLU A C 1
ATOM 665 O O . GLU A 1 84 ? -10.227 13.511 3.240 1.00 95.50 84 GLU A O 1
ATOM 670 N N . VAL A 1 85 ? -9.360 14.154 5.207 1.00 95.56 85 VAL A N 1
ATOM 671 C CA . VAL A 1 85 ? -8.647 12.903 5.483 1.00 95.56 85 VAL A CA 1
ATOM 672 C C . VAL A 1 85 ? -9.645 11.762 5.671 1.00 95.56 85 VAL A C 1
ATOM 674 O O . VAL A 1 85 ? -9.449 10.665 5.145 1.00 95.56 85 VAL A O 1
ATOM 677 N N . LYS A 1 86 ? -10.772 12.011 6.356 1.00 95.31 86 LYS A N 1
ATOM 678 C CA . LYS A 1 86 ? -11.861 11.024 6.468 1.00 95.31 86 LYS A CA 1
ATOM 679 C C . LYS A 1 86 ? -12.435 10.659 5.096 1.00 95.31 86 LYS A C 1
ATOM 681 O O . LYS A 1 86 ? -12.702 9.481 4.851 1.00 95.31 86 LYS A O 1
ATOM 686 N N . ARG A 1 87 ? -12.643 11.638 4.206 1.00 96.75 87 ARG A N 1
ATOM 687 C CA . ARG A 1 87 ? -13.142 11.410 2.838 1.00 96.75 87 ARG A CA 1
ATOM 688 C C . ARG A 1 87 ? -12.150 10.584 2.017 1.00 96.75 87 ARG A C 1
ATOM 690 O O . ARG A 1 87 ? -12.564 9.586 1.425 1.00 96.75 87 ARG A O 1
ATOM 697 N N . ALA A 1 88 ? -10.864 10.928 2.056 1.00 94.56 88 ALA A N 1
ATOM 698 C CA . ALA A 1 88 ? -9.803 10.172 1.391 1.00 94.56 88 ALA A CA 1
ATOM 699 C C . ALA A 1 88 ? -9.721 8.724 1.909 1.00 94.56 88 ALA A C 1
ATOM 701 O O . ALA A 1 88 ? -9.741 7.778 1.122 1.00 94.56 88 ALA A O 1
ATOM 702 N N . LEU A 1 89 ? -9.761 8.528 3.231 1.00 95.06 89 LEU A N 1
ATOM 703 C CA . LEU A 1 89 ? -9.774 7.197 3.842 1.00 95.06 89 LEU A CA 1
ATOM 704 C C . LEU A 1 89 ? -10.973 6.359 3.375 1.00 95.06 89 LEU A C 1
ATOM 706 O O . LEU A 1 89 ? -10.810 5.195 3.009 1.00 95.06 89 LEU A O 1
ATOM 710 N N . ARG A 1 90 ? -12.180 6.942 3.347 1.00 93.94 90 ARG A N 1
ATOM 711 C CA . ARG A 1 90 ? -13.380 6.248 2.844 1.00 93.94 90 ARG A CA 1
ATOM 712 C C . ARG A 1 90 ? -13.226 5.849 1.377 1.00 93.94 90 ARG A C 1
ATOM 714 O O . ARG A 1 90 ? -13.673 4.766 1.006 1.00 93.94 90 ARG A O 1
ATOM 721 N N . LYS A 1 91 ? -12.604 6.698 0.552 1.00 93.62 91 LYS A N 1
ATOM 722 C CA . LYS A 1 91 ? -12.335 6.419 -0.867 1.00 93.62 91 LYS A CA 1
ATOM 723 C C . LYS A 1 91 ? -11.420 5.198 -1.025 1.00 93.62 91 LYS A C 1
ATOM 725 O O . LYS A 1 91 ? -11.781 4.269 -1.744 1.00 93.62 91 LYS A O 1
ATOM 730 N N . VAL A 1 92 ? -10.313 5.151 -0.277 1.00 91.88 92 VAL A N 1
ATOM 731 C CA . VAL A 1 92 ? -9.388 4.001 -0.226 1.00 91.88 92 VAL A CA 1
ATOM 732 C C . VAL A 1 92 ? -10.119 2.731 0.209 1.00 91.88 92 VAL A C 1
ATOM 734 O O . VAL A 1 92 ? -10.083 1.723 -0.491 1.00 91.88 92 VAL A O 1
ATOM 737 N N . GLN A 1 93 ? -10.838 2.780 1.333 1.00 91.56 93 GLN A N 1
ATOM 738 C CA . GLN A 1 93 ? -11.541 1.615 1.882 1.00 91.56 93 GLN A CA 1
ATOM 739 C C . GLN A 1 93 ? -12.610 1.066 0.931 1.00 91.56 93 GLN A C 1
ATOM 741 O O . GLN A 1 93 ? -12.749 -0.149 0.806 1.00 91.56 93 GLN A O 1
ATOM 746 N N . ARG A 1 94 ? -13.366 1.942 0.256 1.00 91.50 94 ARG A N 1
ATOM 747 C CA . ARG A 1 94 ? -14.365 1.530 -0.743 1.00 91.50 94 ARG A CA 1
ATOM 748 C C . ARG A 1 94 ? -13.716 0.844 -1.940 1.00 91.50 94 ARG A C 1
ATOM 750 O O . ARG A 1 94 ? -14.220 -0.185 -2.375 1.00 91.50 94 ARG A O 1
ATOM 757 N N . SER A 1 95 ? -12.614 1.396 -2.445 1.00 90.25 95 SER A N 1
ATOM 758 C CA . SER A 1 95 ? -11.890 0.817 -3.579 1.00 90.25 95 SER A CA 1
ATOM 759 C C . SER A 1 95 ? -11.325 -0.564 -3.238 1.00 90.25 95 SER A C 1
ATOM 761 O O . SER A 1 95 ? -11.618 -1.532 -3.935 1.00 90.25 95 SER A O 1
ATOM 763 N N . TRP A 1 96 ? -10.649 -0.685 -2.090 1.00 88.19 96 TRP A N 1
ATOM 764 C CA . TRP A 1 96 ? -10.133 -1.961 -1.591 1.00 88.19 96 TRP A CA 1
ATOM 765 C C . TRP A 1 96 ? -11.225 -3.016 -1.425 1.00 88.19 96 TRP A C 1
ATOM 767 O O . TRP A 1 96 ? -11.073 -4.118 -1.929 1.00 88.19 96 TRP A O 1
ATOM 777 N N . ARG A 1 97 ? -12.357 -2.684 -0.791 1.00 87.62 97 ARG A N 1
ATOM 778 C CA . ARG A 1 97 ? -13.472 -3.640 -0.644 1.00 87.62 97 ARG A CA 1
ATOM 779 C C . ARG A 1 97 ? -14.053 -4.088 -1.982 1.00 87.62 97 ARG A C 1
ATOM 781 O O . ARG A 1 97 ? -14.511 -5.217 -2.086 1.00 87.62 97 ARG A O 1
ATOM 788 N N . LYS A 1 98 ? -14.067 -3.203 -2.984 1.00 88.44 98 LYS A N 1
ATOM 789 C CA . LYS A 1 98 ? -14.575 -3.520 -4.323 1.00 88.44 98 LYS A CA 1
ATOM 790 C C . LYS A 1 98 ? -13.626 -4.440 -5.094 1.00 88.44 98 LYS A C 1
ATOM 792 O O . LYS A 1 98 ? -14.099 -5.279 -5.849 1.00 88.44 98 LYS A O 1
ATOM 797 N N . LYS A 1 99 ? -12.313 -4.242 -4.960 1.00 82.56 99 LYS A N 1
ATOM 798 C CA . LYS A 1 99 ? -11.290 -4.937 -5.758 1.00 82.56 99 LYS A CA 1
ATOM 799 C C . LYS A 1 99 ? -10.701 -6.170 -5.071 1.00 82.56 99 LYS A C 1
ATOM 801 O O . LYS A 1 99 ? -10.310 -7.104 -5.756 1.00 82.56 99 LYS A O 1
ATOM 806 N N . HIS A 1 100 ? -10.685 -6.187 -3.742 1.00 78.94 100 HIS A N 1
ATOM 807 C CA . HIS A 1 100 ? -10.069 -7.227 -2.922 1.00 78.94 100 HIS A CA 1
ATOM 808 C C . HIS A 1 100 ? -10.969 -7.564 -1.718 1.00 78.94 100 HIS A C 1
ATOM 810 O O . HIS A 1 100 ? -10.661 -7.174 -0.587 1.00 78.94 100 HIS A O 1
ATOM 816 N N . PRO A 1 101 ? -12.104 -8.252 -1.938 1.00 76.19 101 PRO A N 1
ATOM 817 C CA . PRO A 1 101 ? -13.064 -8.555 -0.873 1.00 76.19 101 PRO A CA 1
ATOM 818 C C . PRO A 1 101 ? -12.477 -9.439 0.240 1.00 76.19 101 PRO A C 1
ATOM 820 O O . PRO A 1 101 ? -12.864 -9.289 1.399 1.00 76.19 101 PRO A O 1
ATOM 823 N N . ASP A 1 102 ? -11.501 -10.289 -0.089 1.00 76.88 102 ASP A N 1
ATOM 824 C CA . ASP A 1 102 ? -10.951 -11.297 0.828 1.00 76.88 102 ASP A CA 1
ATOM 825 C C . ASP A 1 102 ? -9.694 -10.838 1.588 1.00 76.88 102 ASP A C 1
ATOM 827 O O . ASP A 1 102 ? -9.275 -11.470 2.562 1.00 76.88 102 ASP A O 1
ATOM 831 N N . ILE A 1 103 ? -9.088 -9.713 1.192 1.00 68.25 103 ILE A N 1
ATOM 832 C CA . ILE A 1 103 ? -7.842 -9.230 1.798 1.00 68.25 103 ILE A CA 1
ATOM 833 C C . ILE A 1 103 ? -8.147 -8.424 3.0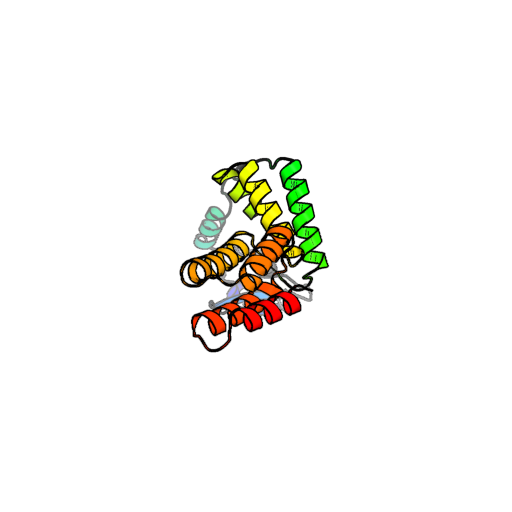68 1.00 68.25 103 ILE A C 1
ATOM 835 O O . ILE A 1 103 ? -8.711 -7.326 3.039 1.00 68.25 103 ILE A O 1
ATOM 839 N N . ARG A 1 104 ? -7.704 -8.947 4.218 1.00 58.31 104 ARG A N 1
ATOM 840 C CA . ARG A 1 104 ? -7.670 -8.209 5.491 1.00 58.31 104 ARG A CA 1
ATOM 841 C C . ARG A 1 104 ? -6.434 -7.307 5.515 1.00 58.31 104 ARG A C 1
ATOM 843 O O . ARG A 1 104 ? -5.330 -7.787 5.307 1.00 58.31 104 ARG A O 1
ATOM 850 N N . GLY A 1 105 ? -6.602 -6.017 5.815 1.00 60.66 105 GLY A N 1
ATOM 851 C CA . GLY A 1 105 ? -5.460 -5.090 5.922 1.00 60.66 105 GLY A CA 1
ATOM 852 C C . GLY A 1 105 ? -5.691 -3.660 5.434 1.00 60.66 105 GLY A C 1
ATOM 853 O O . GLY A 1 105 ? -4.753 -2.870 5.417 1.00 60.66 105 GLY A O 1
ATOM 854 N N . THR A 1 106 ? -6.919 -3.288 5.058 1.00 74.38 106 THR A N 1
ATOM 855 C CA . THR A 1 106 ? -7.219 -1.931 4.571 1.00 74.38 106 THR A CA 1
ATOM 856 C C . THR A 1 106 ? -6.805 -0.841 5.561 1.00 74.38 106 THR A C 1
ATOM 858 O O . THR A 1 106 ? -6.919 -1.031 6.777 1.00 74.38 106 THR A O 1
ATOM 861 N N . ALA A 1 107 ? -6.438 0.336 5.041 1.00 83.75 107 ALA A N 1
ATOM 862 C CA . ALA A 1 107 ? -6.145 1.521 5.843 1.00 83.75 107 ALA A CA 1
ATOM 863 C C . ALA A 1 107 ? -7.207 1.736 6.940 1.00 83.75 107 ALA A C 1
ATOM 865 O O . ALA A 1 107 ? -8.414 1.771 6.678 1.00 83.75 107 ALA A O 1
ATOM 866 N N . SER A 1 108 ? -6.755 1.857 8.190 1.00 89.25 108 SER A N 1
ATOM 867 C CA . SER A 1 108 ? -7.623 2.004 9.359 1.00 89.25 108 SER A CA 1
ATOM 868 C C . SER A 1 108 ? -7.567 3.424 9.911 1.00 89.25 108 SER A C 1
ATOM 870 O O . SER A 1 108 ? -6.554 4.115 9.802 1.00 89.25 108 SER A O 1
ATOM 872 N N . MET A 1 109 ? -8.637 3.848 10.586 1.00 91.81 109 MET A N 1
ATOM 873 C CA . MET A 1 109 ? -8.671 5.141 11.279 1.00 91.81 109 MET A CA 1
ATOM 874 C C . MET A 1 109 ? -7.546 5.266 12.322 1.00 91.81 109 MET A C 1
ATOM 876 O O . MET A 1 109 ? -7.033 6.356 12.554 1.00 91.81 109 MET A O 1
ATOM 880 N N . LYS A 1 110 ? -7.141 4.149 12.943 1.00 90.19 110 LYS A N 1
ATOM 881 C CA . LYS A 1 110 ? -6.023 4.107 13.894 1.00 90.19 110 LYS A CA 1
ATOM 882 C C . LYS A 1 110 ? -4.696 4.445 13.206 1.00 90.19 110 LYS A C 1
ATOM 884 O O . LYS A 1 110 ? -3.966 5.290 13.715 1.00 90.19 110 LYS A O 1
ATOM 889 N N . ASN A 1 111 ? -4.420 3.835 12.052 1.00 88.81 111 ASN A N 1
ATOM 890 C CA . ASN A 1 111 ? -3.189 4.079 11.294 1.00 88.81 111 ASN A CA 1
ATOM 891 C C . ASN A 1 111 ? -3.158 5.506 10.742 1.00 88.81 111 ASN A C 1
ATOM 893 O O . ASN A 1 111 ? -2.144 6.179 10.869 1.00 88.81 111 ASN A O 1
ATOM 897 N N . VAL A 1 112 ? -4.290 5.999 10.227 1.00 93.12 112 VAL A N 1
ATOM 898 C CA . VAL A 1 112 ? -4.415 7.382 9.747 1.00 93.12 112 VAL A CA 1
ATOM 899 C C . VAL A 1 112 ? -4.162 8.388 10.864 1.00 93.12 112 VAL A C 1
ATOM 901 O O . VAL A 1 112 ? -3.426 9.338 10.654 1.00 93.12 112 VAL A O 1
ATOM 904 N N . ARG A 1 113 ? -4.711 8.180 12.067 1.00 93.00 113 ARG A N 1
ATOM 905 C CA . ARG A 1 113 ? -4.434 9.065 13.213 1.00 93.00 113 ARG A CA 1
ATOM 906 C C . ARG A 1 113 ? -2.962 9.061 13.603 1.00 93.00 113 ARG A C 1
ATOM 908 O O . ARG A 1 113 ? -2.425 10.115 13.916 1.00 93.00 113 ARG A O 1
ATOM 915 N N . TRP A 1 114 ? -2.327 7.890 13.611 1.00 91.38 114 TRP A N 1
ATOM 916 C CA . TRP A 1 114 ? -0.896 7.796 13.883 1.00 91.38 114 TRP A CA 1
ATOM 917 C C . TRP A 1 114 ? -0.089 8.557 12.826 1.00 91.38 114 TRP A C 1
ATOM 919 O O . TRP A 1 114 ? 0.727 9.396 13.187 1.00 91.38 114 TRP A O 1
ATOM 929 N N . TYR A 1 115 ? -0.379 8.335 11.543 1.00 92.81 115 TYR A N 1
ATOM 930 C CA . TYR A 1 115 ? 0.327 8.973 10.433 1.00 92.81 115 TYR A CA 1
ATOM 931 C C . TYR A 1 115 ? 0.116 10.493 10.417 1.00 92.81 115 TYR A C 1
ATOM 933 O O . TYR A 1 115 ? 1.081 11.245 10.341 1.00 92.81 115 TYR A O 1
ATOM 941 N N . LEU A 1 116 ? -1.126 10.943 10.613 1.00 93.56 116 LEU A N 1
ATOM 942 C CA . LEU A 1 116 ? -1.494 12.355 10.723 1.00 93.56 116 LEU A CA 1
ATOM 943 C C . LEU A 1 116 ? -0.748 13.057 11.858 1.00 93.56 116 LEU A C 1
ATOM 945 O O . LEU A 1 116 ? -0.310 14.190 11.695 1.00 93.56 116 LEU A O 1
ATOM 949 N N . ARG A 1 117 ? -0.585 12.389 13.005 1.00 92.38 117 ARG A N 1
ATOM 950 C CA . ARG A 1 117 ? 0.174 12.930 14.136 1.00 92.38 117 ARG A CA 1
ATOM 951 C C . ARG A 1 117 ? 1.667 13.049 13.834 1.00 92.38 117 ARG A C 1
ATOM 953 O O . ARG A 1 117 ? 2.306 13.957 14.347 1.00 92.38 117 ARG A O 1
ATOM 960 N N . THR A 1 118 ? 2.216 12.103 13.079 1.00 94.25 118 THR A N 1
ATOM 961 C CA . THR A 1 118 ? 3.659 12.005 12.827 1.00 94.25 118 THR A CA 1
ATOM 962 C C . THR A 1 118 ? 4.107 12.896 11.668 1.00 94.25 118 THR A C 1
ATOM 964 O O . THR A 1 118 ? 5.158 13.516 11.767 1.00 94.25 118 THR A O 1
ATOM 967 N N . TYR A 1 119 ? 3.317 12.979 10.595 1.00 94.69 119 TYR A N 1
ATOM 968 C CA . TYR A 1 119 ? 3.723 13.602 9.327 1.00 94.69 119 TYR A CA 1
ATOM 969 C C . TYR A 1 119 ? 2.807 14.745 8.870 1.00 94.69 119 TYR A C 1
ATOM 971 O O . TYR A 1 119 ? 3.099 15.411 7.882 1.00 94.69 119 TYR A O 1
ATOM 979 N N . GLY A 1 120 ? 1.692 14.982 9.564 1.00 94.31 120 GLY A N 1
ATOM 980 C CA . GLY A 1 120 ? 0.738 16.026 9.201 1.00 94.31 120 GLY A CA 1
ATOM 981 C C . GLY A 1 120 ? -0.229 15.635 8.081 1.00 94.31 120 GLY A C 1
ATOM 982 O O . GLY A 1 120 ? -0.245 14.511 7.568 1.00 94.31 120 GLY A O 1
ATOM 983 N N . THR A 1 121 ? -1.114 16.574 7.749 1.00 94.00 121 THR A N 1
ATOM 984 C CA . THR A 1 121 ? -2.263 16.351 6.859 1.00 94.00 121 THR A CA 1
ATOM 985 C C . THR A 1 121 ? -1.845 16.041 5.429 1.00 94.00 121 THR A C 1
ATOM 987 O O . THR A 1 121 ? -2.323 15.062 4.860 1.00 94.00 121 THR A O 1
ATOM 990 N N . GLU A 1 122 ? -0.941 16.835 4.859 1.00 95.19 122 GLU A N 1
ATOM 991 C CA . GLU A 1 122 ? -0.542 16.721 3.455 1.00 95.19 122 GLU A CA 1
ATOM 992 C C . GLU A 1 122 ? 0.082 15.354 3.152 1.00 95.19 122 GLU A C 1
ATOM 994 O O . GLU A 1 122 ? -0.411 14.620 2.294 1.00 95.19 122 GLU A O 1
ATOM 999 N N . ALA A 1 123 ? 1.077 14.946 3.944 1.00 93.56 123 ALA A N 1
ATOM 1000 C CA . ALA A 1 123 ? 1.696 13.629 3.826 1.00 93.56 123 ALA A CA 1
ATOM 1001 C C . ALA A 1 123 ? 0.671 12.494 4.004 1.00 93.56 123 ALA A C 1
ATOM 1003 O O . ALA A 1 123 ? 0.726 11.474 3.314 1.00 93.56 123 ALA A O 1
ATOM 1004 N N . THR A 1 124 ? -0.304 12.663 4.906 1.00 94.25 124 THR A N 1
ATOM 1005 C CA . THR A 1 124 ? -1.380 11.677 5.101 1.00 94.25 124 THR A CA 1
ATOM 1006 C C . THR A 1 124 ? -2.248 11.540 3.855 1.00 94.25 124 THR A C 1
ATOM 1008 O O . THR A 1 124 ? -2.574 10.423 3.453 1.00 94.25 124 THR A O 1
ATOM 1011 N N . LEU A 1 125 ? -2.627 12.657 3.232 1.00 95.31 125 LEU A N 1
ATOM 1012 C CA . LEU A 1 125 ? -3.416 12.655 2.003 1.00 95.31 125 LEU A CA 1
ATOM 1013 C C . LEU A 1 125 ? -2.641 12.019 0.847 1.00 95.31 125 LEU A C 1
ATOM 1015 O O . LEU A 1 125 ? -3.205 11.179 0.148 1.00 95.31 125 LEU A O 1
ATOM 1019 N N . GLN A 1 126 ? -1.351 12.329 0.703 1.00 93.38 126 GLN A N 1
ATOM 1020 C CA . GLN A 1 126 ? -0.482 11.698 -0.295 1.00 93.38 126 GLN A CA 1
ATOM 1021 C C . GLN A 1 126 ? -0.369 10.181 -0.072 1.00 93.38 126 GLN A C 1
ATOM 1023 O O . GLN A 1 126 ? -0.527 9.400 -1.009 1.00 93.38 126 GLN A O 1
ATOM 1028 N N . SER A 1 127 ? -0.169 9.736 1.172 1.00 91.69 127 SER A N 1
ATOM 1029 C CA . SER A 1 127 ? -0.124 8.309 1.525 1.00 91.69 127 SER A CA 1
ATOM 1030 C C . SER A 1 127 ? -1.440 7.584 1.202 1.00 91.69 127 SER A C 1
ATOM 1032 O O . SER A 1 127 ? -1.443 6.466 0.670 1.00 91.69 127 SER A O 1
ATOM 1034 N N . LEU A 1 128 ? -2.577 8.232 1.474 1.00 93.69 128 LEU A N 1
ATOM 1035 C CA . LEU A 1 128 ? -3.896 7.706 1.130 1.00 93.69 128 LEU A CA 1
ATOM 1036 C C . LEU A 1 128 ? -4.128 7.678 -0.386 1.00 93.69 128 LEU A C 1
ATOM 1038 O O . LEU A 1 128 ? -4.707 6.706 -0.866 1.00 93.69 128 LEU A O 1
ATOM 1042 N N . ASP A 1 129 ? -3.664 8.672 -1.144 1.00 92.06 129 ASP A N 1
ATOM 1043 C CA . ASP A 1 129 ? -3.762 8.662 -2.610 1.00 92.06 129 ASP A CA 1
ATOM 1044 C C . ASP A 1 129 ? -2.928 7.530 -3.223 1.00 92.06 129 ASP A C 1
ATOM 1046 O O . ASP A 1 129 ? -3.450 6.757 -4.029 1.00 92.06 129 ASP A O 1
ATOM 1050 N N . LYS A 1 130 ? -1.685 7.336 -2.754 1.00 88.25 130 LYS A N 1
ATOM 1051 C CA . LYS A 1 130 ? -0.849 6.183 -3.138 1.00 88.25 130 LYS A CA 1
ATOM 1052 C C . LYS A 1 130 ? -1.580 4.862 -2.870 1.00 88.25 130 LYS A C 1
ATOM 1054 O O . LYS A 1 130 ? -1.697 4.017 -3.753 1.00 88.25 130 LYS A O 1
ATOM 1059 N N . SER A 1 131 ? -2.158 4.718 -1.676 1.00 88.94 131 SER A N 1
ATOM 1060 C CA . SER A 1 131 ? -2.935 3.527 -1.296 1.00 88.94 131 SER A CA 1
ATOM 1061 C C . SER A 1 131 ? -4.197 3.335 -2.144 1.00 88.94 131 SER A C 1
ATOM 1063 O O . SER A 1 131 ? -4.609 2.202 -2.402 1.00 88.94 131 SER A O 1
ATOM 1065 N N . TYR A 1 132 ? -4.842 4.430 -2.554 1.00 90.75 132 TYR A N 1
ATOM 1066 C CA . TYR A 1 132 ? -6.004 4.396 -3.434 1.00 90.75 132 TYR A CA 1
ATOM 1067 C C . TYR A 1 132 ? -5.611 3.897 -4.822 1.00 90.75 132 TYR A C 1
ATOM 1069 O O . TYR A 1 132 ? -6.224 2.949 -5.302 1.00 90.75 132 TYR A O 1
ATOM 1077 N N . ARG A 1 133 ? -4.574 4.470 -5.438 1.00 88.94 133 ARG A N 1
ATOM 1078 C CA . ARG A 1 133 ? -4.080 4.041 -6.756 1.00 88.94 133 ARG A CA 1
ATOM 1079 C C . ARG A 1 133 ? -3.700 2.567 -6.761 1.00 88.94 133 ARG A C 1
ATOM 1081 O O . ARG A 1 133 ? -4.171 1.827 -7.621 1.00 88.94 133 ARG A O 1
ATOM 1088 N N . TYR A 1 134 ? -2.971 2.134 -5.736 1.00 87.31 134 TYR A N 1
ATOM 1089 C CA . TYR A 1 134 ? -2.590 0.733 -5.588 1.00 87.31 134 TYR A CA 1
ATOM 1090 C C . TYR A 1 134 ? -3.805 -0.194 -5.514 1.00 87.31 134 TYR A C 1
ATOM 1092 O O . TYR A 1 134 ? -3.888 -1.193 -6.218 1.00 87.31 134 TYR A O 1
ATOM 1100 N N . SER A 1 135 ? -4.840 0.204 -4.768 1.00 85.88 135 SER A N 1
ATOM 1101 C CA . SER A 1 135 ? -6.102 -0.548 -4.718 1.00 85.88 135 SER A CA 1
ATOM 1102 C C . SER A 1 135 ? -6.844 -0.637 -6.057 1.00 85.88 135 SER A C 1
ATOM 1104 O O . SER A 1 135 ? -7.751 -1.452 -6.200 1.00 85.88 135 SER A O 1
ATOM 1106 N N . GLN A 1 136 ? -6.521 0.228 -7.024 1.00 86.56 136 GLN A N 1
ATOM 1107 C CA . GLN A 1 136 ? -7.066 0.175 -8.382 1.00 86.56 136 GLN A CA 1
ATOM 1108 C C . GLN A 1 136 ? -6.238 -0.719 -9.322 1.00 86.56 136 GLN A C 1
ATOM 1110 O O . GLN A 1 136 ? -6.614 -0.857 -10.489 1.00 86.56 136 GLN A O 1
ATOM 1115 N N . GLY A 1 137 ? -5.160 -1.332 -8.823 1.00 88.06 137 GLY A N 1
ATOM 1116 C CA . GLY A 1 137 ? -4.213 -2.137 -9.594 1.00 88.06 137 GLY A CA 1
ATOM 1117 C C . GLY A 1 137 ? -3.137 -1.310 -10.297 1.00 88.06 137 GLY A C 1
ATOM 1118 O O . GLY A 1 137 ? -2.541 -1.797 -11.253 1.00 88.06 137 GLY A O 1
ATOM 1119 N N . TYR A 1 138 ? -2.929 -0.054 -9.890 1.00 91.19 138 TYR A N 1
ATOM 1120 C CA . TYR A 1 138 ? -1.819 0.754 -10.394 1.00 91.19 138 TYR A CA 1
ATOM 1121 C C . TYR A 1 138 ? -0.572 0.543 -9.551 1.00 91.19 138 TYR A C 1
ATOM 1123 O O . TYR A 1 138 ? -0.651 0.415 -8.331 1.00 91.19 138 TYR A O 1
ATOM 1131 N N . ALA A 1 139 ? 0.569 0.567 -10.212 1.00 88.94 139 ALA A N 1
ATOM 1132 C CA . ALA A 1 139 ? 1.855 0.444 -9.578 1.00 88.94 139 ALA A CA 1
ATOM 1133 C C . ALA A 1 139 ? 2.205 1.631 -8.680 1.00 88.94 139 ALA A C 1
ATOM 1135 O O . ALA A 1 139 ? 1.724 2.757 -8.856 1.00 88.94 139 ALA A O 1
ATOM 1136 N N . TYR A 1 140 ? 3.118 1.390 -7.738 1.00 88.81 140 TYR A N 1
ATOM 1137 C CA . TYR A 1 140 ? 3.815 2.480 -7.065 1.00 88.81 140 TYR A CA 1
ATOM 1138 C C . TYR A 1 140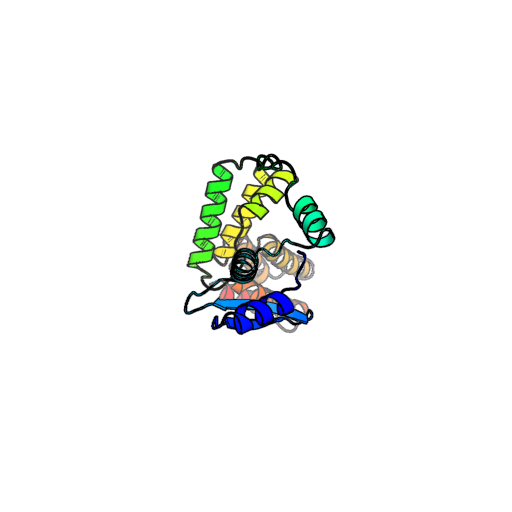 ? 4.700 3.233 -8.062 1.00 88.81 140 TYR A C 1
ATOM 1140 O O . TYR A 1 140 ? 5.526 2.626 -8.739 1.00 88.81 140 TYR A O 1
ATOM 1148 N N . ILE A 1 141 ? 4.560 4.563 -8.100 1.00 90.31 141 ILE A N 1
ATOM 1149 C CA . ILE A 1 141 ? 5.332 5.448 -8.991 1.00 90.31 141 ILE A CA 1
ATOM 1150 C C . ILE A 1 141 ? 6.834 5.192 -8.849 1.00 90.31 141 ILE A C 1
ATOM 1152 O O . ILE A 1 141 ? 7.527 5.096 -9.852 1.00 90.31 141 ILE A O 1
ATOM 1156 N N . ASP A 1 142 ? 7.317 5.010 -7.618 1.00 89.50 142 ASP A N 1
ATOM 1157 C CA . ASP A 1 142 ? 8.736 4.776 -7.332 1.00 89.50 142 ASP A CA 1
ATOM 1158 C C . ASP A 1 142 ? 9.266 3.511 -8.042 1.00 89.50 142 ASP A C 1
ATOM 1160 O O . ASP A 1 142 ? 10.387 3.510 -8.548 1.00 89.50 142 ASP A O 1
ATOM 1164 N N . ASN A 1 143 ? 8.440 2.464 -8.175 1.00 90.12 143 ASN A N 1
ATOM 1165 C CA . ASN A 1 143 ? 8.807 1.251 -8.911 1.00 90.12 143 ASN A CA 1
ATOM 1166 C C . ASN A 1 143 ? 8.846 1.503 -10.426 1.00 90.12 143 ASN A C 1
ATOM 1168 O O . ASN A 1 143 ? 9.754 1.039 -11.110 1.00 90.12 143 ASN A O 1
ATOM 1172 N N . VAL A 1 144 ? 7.884 2.266 -10.956 1.00 93.62 144 VAL A N 1
ATOM 1173 C CA . VAL A 1 144 ? 7.844 2.618 -12.386 1.00 93.62 144 VAL A CA 1
ATOM 1174 C C . VAL A 1 144 ? 9.040 3.502 -12.759 1.00 93.62 144 VAL A C 1
ATOM 1176 O O . VAL A 1 144 ? 9.693 3.259 -13.769 1.00 93.62 144 VAL A O 1
ATOM 1179 N N . LEU A 1 145 ? 9.383 4.478 -11.914 1.00 94.12 145 LEU A N 1
ATOM 1180 C CA . LEU A 1 145 ? 10.578 5.309 -12.082 1.00 94.12 145 LEU A CA 1
ATOM 1181 C C . LEU A 1 145 ? 11.858 4.475 -12.001 1.00 94.12 145 LEU A C 1
ATOM 1183 O O . LEU A 1 145 ? 12.786 4.700 -12.771 1.00 94.12 145 LEU A O 1
ATOM 1187 N N . HIS A 1 146 ? 11.912 3.483 -11.110 1.00 93.88 146 HIS A N 1
ATOM 1188 C CA . HIS A 1 146 ? 13.055 2.579 -11.047 1.00 93.88 146 HIS A CA 1
ATOM 1189 C C . HIS A 1 146 ? 13.214 1.753 -12.334 1.00 93.88 146 HIS A C 1
ATOM 1191 O O . HIS A 1 146 ? 14.338 1.571 -12.797 1.00 93.88 146 HIS A O 1
ATOM 1197 N N . LEU A 1 147 ? 12.114 1.286 -12.936 1.00 94.44 147 LEU A N 1
ATOM 1198 C CA . LEU A 1 147 ? 12.133 0.622 -14.245 1.00 94.44 147 LEU A CA 1
ATOM 1199 C C . LEU A 1 147 ? 12.660 1.553 -15.351 1.00 94.44 147 LEU A C 1
ATOM 1201 O O . LEU A 1 147 ? 13.550 1.148 -16.094 1.00 94.44 147 LEU A O 1
ATOM 1205 N N . ILE A 1 148 ? 12.158 2.792 -15.429 1.00 94.88 148 ILE A N 1
ATOM 1206 C CA . ILE A 1 148 ? 12.633 3.798 -16.398 1.00 94.88 148 ILE A CA 1
ATOM 1207 C C . ILE A 1 148 ? 14.137 4.032 -16.240 1.00 94.88 148 ILE A C 1
ATOM 1209 O O . ILE A 1 148 ? 14.876 3.946 -17.217 1.00 94.88 148 ILE A O 1
ATOM 1213 N N . ASN A 1 149 ? 14.598 4.253 -15.007 1.00 94.25 149 ASN A N 1
ATOM 1214 C CA . ASN A 1 149 ? 16.009 4.503 -14.724 1.00 94.25 149 ASN A CA 1
ATOM 1215 C C . ASN A 1 149 ? 16.904 3.333 -15.150 1.00 94.25 149 ASN A C 1
ATOM 1217 O O . ASN A 1 149 ? 18.000 3.560 -15.649 1.00 94.25 149 ASN A O 1
ATOM 1221 N N . ARG A 1 150 ? 16.456 2.082 -14.974 1.00 92.31 150 ARG A N 1
ATOM 1222 C CA . ARG A 1 150 ? 17.214 0.916 -15.457 1.00 92.31 150 ARG A CA 1
ATOM 1223 C C . ARG A 1 150 ? 17.373 0.940 -16.971 1.00 92.31 150 ARG A C 1
ATOM 1225 O O . ARG A 1 150 ? 18.489 0.795 -17.450 1.00 92.31 150 ARG A O 1
ATOM 1232 N N . ILE A 1 151 ? 16.289 1.206 -17.699 1.00 92.88 151 ILE A N 1
ATOM 1233 C CA . ILE A 1 151 ? 16.332 1.302 -19.162 1.00 92.88 151 ILE A CA 1
ATOM 1234 C C . ILE A 1 151 ? 17.256 2.443 -19.615 1.00 92.88 151 ILE A C 1
ATOM 1236 O O . ILE A 1 151 ? 18.071 2.262 -20.515 1.00 92.88 151 ILE A O 1
ATOM 1240 N N . GLN A 1 152 ? 17.154 3.613 -18.979 1.00 91.69 152 GLN A N 1
ATOM 1241 C CA . GLN A 1 152 ? 17.968 4.784 -19.315 1.00 91.69 152 GLN A CA 1
ATOM 1242 C C . GLN A 1 152 ? 19.464 4.578 -19.037 1.00 91.69 152 GLN A C 1
ATOM 1244 O O . GLN A 1 152 ? 20.293 5.078 -19.796 1.00 91.69 152 GLN A O 1
ATOM 1249 N N . ASN A 1 153 ? 19.820 3.840 -17.982 1.00 88.56 153 ASN A N 1
ATOM 1250 C CA . ASN A 1 153 ? 21.217 3.537 -17.675 1.00 88.56 153 ASN A CA 1
ATOM 1251 C C . ASN A 1 153 ? 21.875 2.715 -18.790 1.00 88.56 153 ASN A C 1
ATOM 1253 O O . ASN A 1 153 ? 22.972 3.061 -19.218 1.00 88.56 153 ASN A O 1
ATOM 1257 N N . ASP A 1 154 ? 21.204 1.687 -19.305 1.00 84.50 154 ASP A N 1
ATOM 1258 C CA . ASP A 1 154 ? 21.752 0.885 -20.404 1.00 84.50 154 ASP A CA 1
ATOM 1259 C C . ASP A 1 154 ? 21.742 1.643 -21.737 1.00 84.50 154 ASP A C 1
ATOM 1261 O O . ASP A 1 154 ? 22.717 1.583 -22.484 1.00 84.50 154 ASP A O 1
ATOM 1265 N N . LEU A 1 155 ? 20.708 2.456 -21.997 1.00 81.50 155 LEU A N 1
ATOM 1266 C CA . LEU A 1 155 ? 20.668 3.356 -23.159 1.00 81.50 155 LEU A CA 1
ATOM 1267 C C . LEU A 1 155 ? 21.824 4.364 -23.185 1.00 81.50 155 LEU A C 1
ATOM 1269 O O . LEU A 1 155 ? 22.227 4.822 -24.254 1.00 81.50 155 LEU A O 1
ATOM 1273 N N . SER A 1 156 ? 22.360 4.728 -22.016 1.00 76.81 156 SER A N 1
ATOM 1274 C CA . SER A 1 156 ? 23.533 5.603 -21.927 1.00 76.81 156 SER A CA 1
ATOM 1275 C C . SER A 1 156 ? 24.829 4.923 -22.390 1.00 76.81 156 SER A C 1
ATOM 1277 O O . SER A 1 156 ? 25.797 5.614 -22.710 1.00 76.81 156 SER A O 1
ATOM 1279 N N . ILE A 1 157 ? 24.842 3.586 -22.439 1.00 77.56 157 ILE A N 1
ATOM 1280 C CA . ILE A 1 157 ? 25.966 2.766 -22.902 1.00 77.56 157 ILE A CA 1
ATOM 1281 C C . ILE A 1 157 ? 25.823 2.489 -24.403 1.00 77.56 157 ILE A C 1
ATOM 1283 O O . ILE A 1 157 ? 26.786 2.662 -25.150 1.00 77.56 157 ILE A O 1
ATOM 1287 N N . GLU A 1 158 ? 24.627 2.100 -24.849 1.00 78.94 158 GLU A N 1
ATOM 1288 C CA . GLU A 1 158 ? 24.317 1.820 -26.252 1.00 78.94 158 GLU A CA 1
ATOM 1289 C C . GLU A 1 158 ? 22.933 2.375 -26.610 1.00 78.94 158 GLU A C 1
ATOM 1291 O O . GLU A 1 158 ? 21.913 1.967 -26.055 1.00 78.94 158 GLU A O 1
ATOM 1296 N N . TYR A 1 159 ? 22.898 3.325 -27.546 1.00 83.56 159 TYR A N 1
ATOM 1297 C CA . TYR A 1 159 ? 21.651 3.960 -27.957 1.00 83.56 159 TYR A CA 1
ATOM 1298 C C . TYR A 1 159 ? 20.784 3.012 -28.798 1.00 83.56 159 TYR A C 1
ATOM 1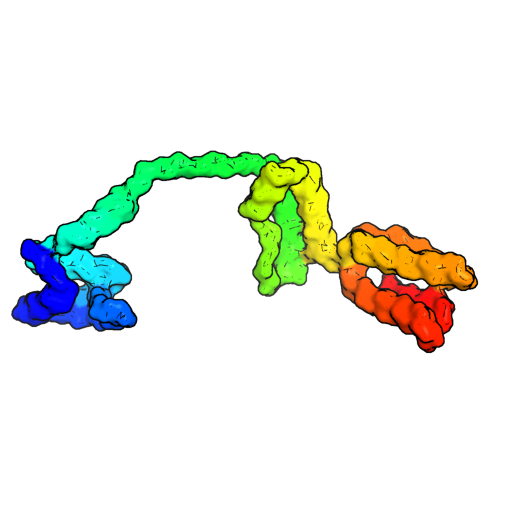300 O O . TYR A 1 159 ? 21.224 2.517 -29.835 1.00 83.56 159 TYR A O 1
ATOM 1308 N N . ASP A 1 160 ? 19.523 2.845 -28.393 1.00 86.25 160 ASP A N 1
ATOM 1309 C CA . ASP A 1 160 ? 18.486 2.117 -29.128 1.00 86.25 160 ASP A CA 1
ATOM 1310 C C . ASP A 1 160 ? 17.189 2.956 -29.164 1.00 86.25 160 ASP A C 1
ATOM 1312 O O . ASP A 1 160 ? 16.526 3.170 -28.143 1.00 86.25 160 ASP A O 1
ATOM 1316 N N . GLU A 1 161 ? 16.817 3.440 -30.355 1.00 89.62 161 GLU A N 1
ATOM 1317 C CA . GLU A 1 161 ? 15.637 4.296 -30.568 1.00 89.62 161 GLU A CA 1
ATOM 1318 C C . GLU A 1 161 ? 14.326 3.603 -30.143 1.00 89.62 161 GLU A C 1
ATOM 1320 O O . GLU A 1 161 ? 13.391 4.246 -29.651 1.00 89.62 161 GLU A O 1
ATOM 1325 N N . ASP A 1 162 ? 14.225 2.279 -30.298 1.00 91.00 162 ASP A N 1
ATOM 1326 C CA . ASP A 1 162 ? 13.017 1.549 -29.918 1.00 91.00 162 ASP A CA 1
ATOM 1327 C C . ASP A 1 162 ? 12.839 1.483 -28.402 1.00 91.00 162 ASP A C 1
ATOM 1329 O O . ASP A 1 162 ? 11.696 1.529 -27.923 1.00 91.00 162 ASP A O 1
ATOM 1333 N N . MET A 1 163 ? 13.943 1.435 -27.658 1.00 92.19 163 MET A N 1
ATOM 1334 C CA . MET A 1 163 ? 13.941 1.497 -26.198 1.00 92.19 163 MET A CA 1
ATOM 1335 C C . MET A 1 163 ? 13.662 2.915 -25.683 1.00 92.19 163 MET A C 1
ATOM 1337 O O . MET A 1 163 ? 12.908 3.063 -24.718 1.00 92.19 163 MET A O 1
ATOM 1341 N N . GLU A 1 164 ? 14.141 3.965 -26.356 1.00 92.94 164 GLU A N 1
ATOM 1342 C CA . GLU A 1 164 ? 13.768 5.353 -26.030 1.00 92.94 164 GLU A CA 1
ATOM 1343 C C . GLU A 1 164 ? 12.249 5.574 -26.173 1.00 92.94 164 GLU A C 1
ATOM 1345 O O . GLU A 1 164 ? 11.590 6.095 -25.267 1.00 92.94 164 GLU A O 1
ATOM 1350 N N . ARG A 1 165 ? 11.646 5.057 -27.253 1.00 93.06 165 ARG A N 1
ATOM 1351 C CA . ARG A 1 165 ? 10.183 5.080 -27.444 1.00 93.06 165 ARG A CA 1
ATOM 1352 C C . ARG A 1 165 ? 9.433 4.337 -26.335 1.00 93.06 165 ARG A C 1
ATOM 1354 O O . ARG A 1 165 ? 8.313 4.722 -25.989 1.00 93.06 165 ARG A O 1
ATOM 1361 N N . VAL A 1 166 ? 10.015 3.273 -25.780 1.00 94.06 166 VAL A N 1
ATOM 1362 C CA . VAL A 1 166 ? 9.444 2.557 -24.630 1.00 94.06 166 VAL A CA 1
ATOM 1363 C C . VAL A 1 166 ? 9.515 3.390 -23.358 1.00 94.06 166 VAL A C 1
ATOM 1365 O O . VAL A 1 166 ? 8.517 3.448 -22.640 1.00 94.06 166 VAL A O 1
ATOM 1368 N N . VAL A 1 167 ? 10.628 4.076 -23.097 1.00 94.81 167 VAL A N 1
ATOM 1369 C CA . VAL A 1 167 ? 10.730 5.007 -21.963 1.00 94.81 167 VAL A CA 1
ATOM 1370 C C . VAL A 1 167 ? 9.624 6.055 -22.046 1.00 94.81 167 VAL A C 1
ATOM 1372 O O . VAL A 1 167 ? 8.829 6.168 -21.111 1.00 94.81 167 VAL A O 1
ATOM 1375 N N . SER A 1 168 ? 9.468 6.716 -23.197 1.00 95.00 168 SER A N 1
ATOM 1376 C CA . SER A 1 168 ? 8.398 7.703 -23.391 1.00 95.00 168 SER A CA 1
ATOM 1377 C C . SER A 1 168 ? 6.997 7.101 -23.217 1.00 95.00 168 SER A C 1
ATOM 1379 O O . SER A 1 168 ? 6.102 7.741 -22.662 1.00 95.00 168 SER A O 1
ATOM 1381 N N . LEU A 1 169 ? 6.767 5.860 -23.663 1.00 94.62 169 LEU A N 1
ATOM 1382 C CA . LEU A 1 169 ? 5.495 5.159 -23.452 1.00 94.62 169 LEU A CA 1
ATOM 1383 C C . LEU A 1 169 ? 5.198 4.950 -21.958 1.00 94.62 169 LEU A C 1
ATOM 1385 O O . LEU A 1 169 ? 4.062 5.165 -21.523 1.00 94.62 169 LEU A O 1
ATOM 1389 N N . ILE A 1 170 ? 6.199 4.526 -21.181 1.00 94.62 170 ILE A N 1
ATOM 1390 C CA . ILE A 1 170 ? 6.068 4.284 -19.740 1.00 94.62 170 ILE A CA 1
ATOM 1391 C C . ILE A 1 170 ? 5.855 5.611 -19.000 1.00 94.62 170 ILE A C 1
ATOM 1393 O O . ILE A 1 170 ? 4.940 5.699 -18.181 1.00 94.62 170 ILE A O 1
ATOM 1397 N N . GLU A 1 171 ? 6.617 6.658 -19.326 1.00 94.19 171 GLU A N 1
ATOM 1398 C CA . GLU A 1 171 ? 6.479 8.002 -18.746 1.00 94.19 171 GLU A CA 1
ATOM 1399 C C . GLU A 1 171 ? 5.079 8.585 -18.974 1.00 94.19 171 GLU A C 1
ATOM 14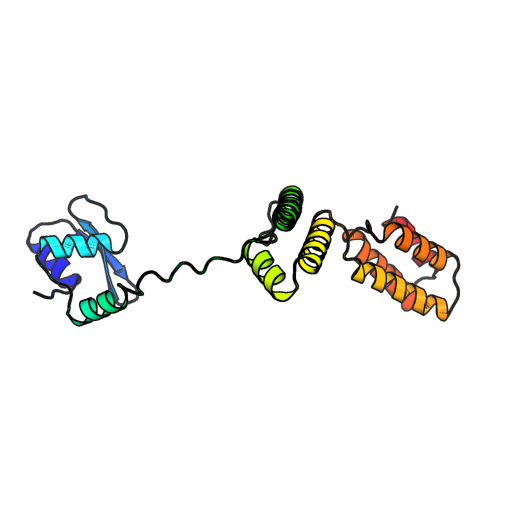01 O O . GLU A 1 171 ? 4.425 9.040 -18.032 1.00 94.19 171 GLU A O 1
ATOM 1406 N N . ASN A 1 172 ? 4.548 8.466 -20.194 1.00 94.12 172 ASN A N 1
ATOM 1407 C CA . ASN A 1 172 ? 3.188 8.905 -20.521 1.00 94.12 172 ASN A CA 1
ATOM 1408 C C . ASN A 1 172 ? 2.104 8.145 -19.737 1.00 94.12 172 ASN A C 1
ATOM 1410 O O . ASN A 1 172 ? 0.995 8.649 -19.542 1.00 94.12 172 ASN A O 1
ATOM 1414 N N . LYS A 1 173 ? 2.411 6.932 -19.264 1.00 92.81 173 LYS A N 1
ATOM 1415 C CA . LYS A 1 173 ? 1.517 6.095 -18.453 1.00 92.81 173 LYS A CA 1
ATOM 1416 C C . LYS A 1 173 ? 1.887 6.080 -16.968 1.00 92.81 173 LYS A C 1
ATOM 1418 O O . LYS A 1 173 ? 1.225 5.365 -16.220 1.00 92.81 173 LYS A O 1
ATOM 1423 N N . LEU A 1 174 ? 2.848 6.889 -16.507 1.00 91.31 174 LEU A N 1
ATOM 1424 C CA . LEU A 1 174 ? 3.436 6.821 -15.158 1.00 91.31 174 LEU A CA 1
ATOM 1425 C C . LEU A 1 174 ? 2.390 6.722 -14.037 1.00 91.31 174 LEU A C 1
ATOM 1427 O O . LEU A 1 174 ? 2.506 5.920 -13.115 1.00 91.31 174 LEU A O 1
ATOM 1431 N N . MET A 1 175 ? 1.324 7.517 -14.141 1.00 88.44 175 MET A N 1
ATOM 1432 C CA . MET A 1 175 ? 0.290 7.637 -13.109 1.00 88.44 175 MET A CA 1
ATOM 1433 C C . MET A 1 175 ? -0.770 6.527 -13.123 1.00 88.44 175 MET A C 1
ATOM 1435 O O . MET A 1 175 ? -1.566 6.446 -12.180 1.00 88.44 175 MET A O 1
ATOM 1439 N N . VAL A 1 176 ? -0.809 5.720 -14.186 1.00 91.19 176 VAL A N 1
ATOM 1440 C CA . VAL A 1 176 ? -1.809 4.667 -14.444 1.00 91.19 176 VAL A CA 1
ATOM 1441 C C . VAL A 1 176 ? -1.173 3.331 -14.843 1.00 91.19 176 VAL A C 1
ATOM 1443 O O . VAL A 1 176 ? -1.882 2.410 -15.250 1.00 91.19 176 VAL A O 1
ATOM 1446 N N . PHE A 1 177 ? 0.150 3.220 -14.732 1.00 93.81 177 PHE A N 1
ATOM 1447 C CA . PHE A 1 177 ? 0.895 2.005 -15.025 1.00 93.81 177 PHE A CA 1
ATOM 1448 C C . PHE A 1 177 ? 0.386 0.872 -14.130 1.00 93.81 177 PHE A C 1
ATOM 1450 O O . PHE A 1 177 ? 0.211 1.078 -12.928 1.00 93.81 177 PHE A O 1
ATOM 1457 N N . ARG A 1 178 ? 0.079 -0.301 -14.692 1.00 92.69 178 ARG A N 1
ATOM 1458 C CA . ARG A 1 178 ? -0.489 -1.407 -13.911 1.00 92.69 178 ARG A CA 1
ATOM 1459 C C . ARG A 1 178 ? 0.593 -2.126 -13.119 1.00 92.69 178 ARG A C 1
ATOM 1461 O O . ARG A 1 178 ? 1.683 -2.363 -13.627 1.00 92.69 178 ARG A O 1
ATOM 1468 N N . GLU A 1 179 ? 0.258 -2.522 -11.895 1.00 89.94 179 GLU A N 1
ATOM 1469 C CA . GLU A 1 179 ? 1.150 -3.329 -11.050 1.00 89.94 179 GLU A CA 1
ATOM 1470 C C . GLU A 1 179 ? 1.477 -4.676 -11.714 1.00 89.94 179 GLU A C 1
ATOM 1472 O O . GLU A 1 179 ? 2.616 -5.126 -11.665 1.00 89.94 179 GLU A O 1
ATOM 1477 N N . GLU A 1 180 ? 0.507 -5.282 -12.407 1.00 91.50 180 GLU A N 1
ATOM 1478 C CA . GLU A 1 180 ? 0.690 -6.564 -13.103 1.00 91.50 180 GLU A CA 1
ATOM 1479 C C . GLU A 1 180 ? 1.723 -6.499 -14.240 1.00 91.50 180 GLU A C 1
ATOM 1481 O O . GLU A 1 180 ? 2.345 -7.503 -14.560 1.00 91.50 180 GLU A O 1
ATOM 1486 N N . TRP A 1 181 ? 1.951 -5.320 -14.829 1.00 95.00 181 TRP A N 1
ATOM 1487 C CA . TRP A 1 181 ? 2.921 -5.150 -15.913 1.00 95.00 181 TRP A CA 1
ATOM 1488 C C . TRP A 1 181 ? 4.362 -5.097 -15.410 1.00 95.00 181 TRP A C 1
ATOM 1490 O O . TRP A 1 181 ? 5.277 -5.469 -16.140 1.00 95.00 181 TRP A O 1
ATOM 1500 N N . ILE A 1 182 ? 4.582 -4.641 -14.171 1.00 92.81 182 ILE A N 1
ATOM 1501 C CA . ILE A 1 182 ? 5.922 -4.325 -13.664 1.00 92.81 182 ILE A CA 1
ATOM 1502 C C . ILE A 1 182 ? 6.859 -5.529 -13.714 1.00 92.81 182 ILE A C 1
ATOM 1504 O O . ILE A 1 182 ? 7.980 -5.397 -14.202 1.00 92.81 182 ILE A O 1
ATOM 1508 N N . SER A 1 183 ? 6.422 -6.693 -13.229 1.00 90.00 183 SER A N 1
ATOM 1509 C CA . SER A 1 183 ? 7.274 -7.886 -13.189 1.00 90.00 183 SER A CA 1
ATOM 1510 C C . SER A 1 183 ? 7.693 -8.334 -14.586 1.00 90.00 183 SER A C 1
ATOM 1512 O O . SER A 1 183 ? 8.861 -8.640 -14.801 1.00 90.00 183 SER A O 1
ATOM 1514 N N . HIS A 1 184 ? 6.761 -8.308 -15.540 1.00 94.38 184 HIS A N 1
ATOM 1515 C CA . HIS A 1 184 ? 7.019 -8.717 -16.919 1.00 94.38 184 HIS A CA 1
ATOM 1516 C C . HIS A 1 184 ? 7.940 -7.732 -17.644 1.00 94.38 184 HIS A C 1
ATOM 1518 O O . HIS A 1 184 ? 8.838 -8.145 -18.375 1.00 94.38 184 HIS A O 1
ATOM 1524 N N . CYS A 1 185 ? 7.772 -6.428 -17.405 1.00 95.38 185 CYS A N 1
ATOM 1525 C CA . CYS A 1 185 ? 8.695 -5.432 -17.937 1.00 95.38 185 CYS A CA 1
ATOM 1526 C C . CYS A 1 185 ? 10.099 -5.589 -17.338 1.00 95.38 185 CYS A C 1
ATOM 1528 O O . CYS A 1 185 ? 11.077 -5.499 -18.074 1.00 95.38 185 CYS A O 1
ATOM 1530 N N . TYR A 1 186 ? 10.218 -5.862 -16.033 1.00 94.38 186 TYR A N 1
ATOM 1531 C CA . TYR A 1 186 ? 11.522 -6.114 -15.412 1.00 94.38 186 TYR A CA 1
ATOM 1532 C C . TYR A 1 186 ? 12.223 -7.347 -15.971 1.00 94.38 186 TYR A C 1
ATOM 1534 O O . TYR A 1 186 ? 13.438 -7.314 -16.136 1.00 94.38 186 TYR A O 1
ATOM 1542 N N . GLU A 1 187 ? 11.481 -8.415 -16.245 1.00 95.06 187 GLU A N 1
ATOM 1543 C CA . GLU A 1 187 ? 12.022 -9.636 -16.840 1.00 95.06 187 GLU A CA 1
ATOM 1544 C C . GLU A 1 187 ? 12.580 -9.368 -18.244 1.00 95.06 187 GLU A C 1
ATOM 1546 O O . GLU A 1 187 ? 13.729 -9.708 -18.517 1.00 95.06 187 GLU A O 1
ATOM 1551 N N . ALA A 1 188 ? 11.830 -8.653 -19.092 1.00 95.81 188 ALA A N 1
ATOM 1552 C CA . ALA A 1 188 ? 12.301 -8.258 -20.420 1.00 95.81 188 ALA A CA 1
ATOM 1553 C C . ALA A 1 188 ? 13.568 -7.383 -20.354 1.00 95.81 188 ALA A C 1
ATOM 1555 O O . ALA A 1 188 ? 14.534 -7.644 -21.070 1.00 95.81 188 ALA A O 1
ATOM 1556 N N . VAL A 1 189 ? 13.592 -6.384 -19.462 1.00 94.62 189 VAL A N 1
ATOM 1557 C CA . VAL A 1 189 ? 14.773 -5.526 -19.259 1.00 94.62 189 VAL A CA 1
ATOM 1558 C C . VAL A 1 189 ? 15.963 -6.338 -18.749 1.00 94.62 189 VAL A C 1
ATOM 1560 O O . VAL A 1 189 ? 17.073 -6.142 -19.221 1.00 94.62 189 VAL A O 1
ATOM 1563 N N . TYR A 1 190 ? 15.746 -7.286 -17.837 1.00 94.81 190 TYR A N 1
ATOM 1564 C CA . TYR A 1 190 ? 16.815 -8.140 -17.323 1.00 94.81 190 TYR A CA 1
ATOM 1565 C C . TYR A 1 190 ? 17.424 -9.048 -18.404 1.00 94.81 190 TYR A C 1
ATOM 1567 O O . TYR A 1 190 ? 18.641 -9.204 -18.461 1.00 94.81 190 TYR A O 1
ATOM 1575 N N . GLU A 1 191 ? 16.608 -9.646 -19.275 1.00 94.44 191 GLU A N 1
ATOM 1576 C CA . GLU A 1 191 ? 17.114 -10.447 -20.399 1.00 94.44 191 GLU A CA 1
ATOM 1577 C C . GLU A 1 191 ? 17.939 -9.603 -21.378 1.00 94.44 191 GLU A C 1
ATOM 1579 O O . GLU A 1 191 ? 18.952 -10.077 -21.902 1.00 94.44 191 GLU A O 1
ATOM 1584 N N . TRP A 1 192 ? 17.529 -8.354 -21.601 1.00 93.50 192 TRP A N 1
ATOM 1585 C CA . TRP A 1 192 ? 18.269 -7.398 -22.418 1.00 93.50 192 TRP A CA 1
ATOM 1586 C C . TRP A 1 192 ? 19.597 -6.983 -21.769 1.00 93.50 192 TRP A C 1
ATOM 1588 O O . TRP A 1 192 ? 20.636 -7.124 -22.408 1.00 93.50 192 TRP A O 1
ATOM 1598 N N . GLU A 1 193 ? 19.594 -6.619 -20.481 1.00 90.25 193 GLU A N 1
ATOM 1599 C CA . GLU A 1 193 ? 20.797 -6.326 -19.673 1.00 90.25 193 GLU A CA 1
ATOM 1600 C C . GLU A 1 193 ? 21.820 -7.481 -19.710 1.00 90.25 193 GLU A C 1
ATOM 1602 O O . GLU A 1 193 ? 23.032 -7.285 -19.597 1.00 90.25 193 GLU A O 1
ATOM 1607 N N . LYS A 1 194 ? 21.342 -8.727 -19.835 1.00 92.19 194 LYS A N 1
ATOM 1608 C CA . LYS A 1 194 ? 22.180 -9.933 -19.937 1.00 92.19 194 LYS A CA 1
ATOM 1609 C C . LYS A 1 194 ? 22.604 -10.281 -21.362 1.00 92.19 194 LYS A C 1
ATOM 1611 O O . LYS A 1 194 ? 23.279 -11.293 -21.542 1.00 92.19 194 LYS A O 1
ATOM 1616 N N . GLY A 1 195 ? 22.204 -9.497 -22.361 1.00 89.19 195 GLY A N 1
ATOM 1617 C CA . GLY A 1 195 ? 22.473 -9.765 -23.774 1.00 89.19 195 GLY A CA 1
ATOM 1618 C C . GLY A 1 195 ? 21.768 -11.015 -24.310 1.00 89.19 195 GLY A C 1
ATOM 1619 O O . GLY A 1 195 ? 22.168 -11.548 -25.341 1.00 89.19 195 GLY A O 1
ATOM 1620 N N . SER A 1 196 ? 20.743 -11.518 -23.610 1.00 94.19 196 SER A N 1
ATOM 1621 C CA . SER A 1 196 ? 19.959 -12.685 -24.048 1.00 94.19 196 SER A CA 1
ATOM 1622 C C . SER A 1 196 ? 18.966 -12.327 -25.155 1.00 94.19 196 SER A C 1
ATOM 1624 O O . SER A 1 196 ? 18.600 -13.183 -25.959 1.00 94.19 196 SER A O 1
ATOM 1626 N N . ILE A 1 197 ? 18.548 -11.061 -25.212 1.00 93.75 197 ILE A N 1
ATOM 1627 C CA . ILE A 1 197 ? 17.723 -10.491 -26.278 1.00 93.75 197 ILE A CA 1
ATOM 1628 C C . ILE A 1 197 ? 18.270 -9.121 -26.694 1.00 93.75 197 ILE A C 1
ATOM 1630 O O . ILE A 1 197 ? 18.925 -8.438 -25.911 1.00 93.75 197 ILE A O 1
ATOM 1634 N N . THR A 1 198 ? 17.974 -8.705 -27.924 1.00 92.12 198 THR A N 1
ATOM 1635 C CA . THR A 1 198 ? 18.278 -7.352 -28.429 1.00 92.12 198 THR A CA 1
ATOM 1636 C C . THR A 1 198 ? 17.357 -6.293 -27.809 1.00 92.12 198 THR A C 1
ATOM 1638 O O . THR A 1 198 ? 16.228 -6.626 -27.433 1.00 92.12 198 THR A O 1
ATOM 1641 N N . GLY A 1 199 ? 17.767 -5.020 -27.819 1.00 90.31 199 GLY A N 1
ATOM 1642 C CA . GLY A 1 199 ? 16.928 -3.899 -27.370 1.00 90.31 199 GLY A CA 1
ATOM 1643 C C . GLY A 1 199 ? 15.602 -3.789 -28.135 1.00 90.31 199 GLY A C 1
ATOM 1644 O O . GLY A 1 199 ? 14.548 -3.677 -27.515 1.00 90.31 199 GLY A O 1
ATOM 1645 N N . GLN A 1 200 ? 15.603 -4.003 -29.454 1.00 93.38 200 GLN A N 1
ATOM 1646 C CA . GLN A 1 200 ? 14.376 -4.075 -30.269 1.00 93.38 200 GLN A CA 1
ATOM 1647 C C . GLN A 1 200 ? 13.379 -5.148 -29.793 1.00 93.38 200 GLN A C 1
ATOM 1649 O O . GLN A 1 200 ? 12.176 -4.895 -29.680 1.00 93.38 200 GLN A O 1
ATOM 1654 N N . GLU A 1 201 ? 13.865 -6.356 -29.493 1.00 94.50 201 GLU A N 1
ATOM 1655 C CA . GLU A 1 201 ? 13.032 -7.451 -28.975 1.00 94.50 201 GLU A CA 1
ATOM 1656 C C . GLU A 1 201 ? 12.503 -7.140 -27.566 1.00 94.50 201 GLU A C 1
ATOM 1658 O O . GLU A 1 201 ? 11.321 -7.364 -27.291 1.00 94.50 201 GLU A O 1
ATOM 1663 N N . CYS A 1 202 ? 13.334 -6.556 -26.698 1.00 95.31 202 CYS A N 1
ATOM 1664 C CA . CYS A 1 202 ? 12.908 -6.051 -25.391 1.00 95.31 202 CYS A CA 1
ATOM 1665 C C . CYS A 1 202 ? 11.789 -5.010 -25.543 1.00 95.31 202 CYS A C 1
ATOM 1667 O O . CYS A 1 202 ? 10.713 -5.147 -24.948 1.00 95.31 202 CYS A O 1
ATOM 1669 N N . ALA A 1 203 ? 11.983 -4.032 -26.429 1.00 95.50 203 ALA A N 1
ATOM 1670 C CA . ALA A 1 203 ? 11.019 -2.979 -26.692 1.00 95.50 203 ALA A CA 1
ATOM 1671 C C . ALA A 1 203 ? 9.688 -3.532 -27.211 1.00 95.50 203 ALA A C 1
ATOM 1673 O O . ALA A 1 203 ? 8.616 -3.108 -26.772 1.00 95.50 203 ALA A O 1
ATOM 1674 N N . ARG A 1 204 ? 9.736 -4.510 -28.123 1.00 96.25 204 ARG A N 1
ATOM 1675 C CA . ARG A 1 204 ? 8.552 -5.198 -28.651 1.00 96.25 204 ARG A CA 1
ATOM 1676 C C . ARG A 1 204 ? 7.774 -5.908 -27.544 1.00 96.25 204 ARG A C 1
ATOM 1678 O O . ARG A 1 204 ? 6.549 -5.781 -27.496 1.00 96.25 204 ARG A O 1
ATOM 1685 N N . ARG A 1 205 ? 8.462 -6.618 -26.643 1.00 96.75 205 ARG A N 1
ATOM 1686 C CA . ARG A 1 205 ? 7.832 -7.301 -25.501 1.00 96.75 205 ARG A CA 1
ATOM 1687 C C . ARG A 1 205 ? 7.185 -6.312 -24.540 1.00 96.75 205 ARG A C 1
ATOM 1689 O O . ARG A 1 205 ? 6.021 -6.490 -24.194 1.00 96.75 205 ARG A O 1
ATOM 1696 N N . ILE A 1 206 ? 7.884 -5.238 -24.174 1.00 96.38 206 ILE A N 1
ATOM 1697 C CA . ILE A 1 206 ? 7.339 -4.207 -23.279 1.00 96.38 206 ILE A CA 1
ATOM 1698 C C . ILE A 1 206 ? 6.116 -3.523 -23.907 1.00 96.38 206 ILE A C 1
ATOM 1700 O O . ILE A 1 206 ? 5.091 -3.365 -23.241 1.00 96.38 206 ILE A O 1
ATOM 1704 N N . LYS A 1 207 ? 6.169 -3.183 -25.202 1.00 95.50 207 LYS A N 1
ATOM 1705 C CA . LYS A 1 207 ? 5.010 -2.647 -25.936 1.00 95.50 207 LYS A CA 1
ATOM 1706 C C . LYS A 1 207 ? 3.824 -3.617 -25.890 1.00 95.50 207 LYS A C 1
ATOM 1708 O O . LYS A 1 207 ? 2.705 -3.170 -25.657 1.00 95.50 207 LYS A O 1
ATOM 1713 N N . ALA A 1 208 ? 4.061 -4.920 -26.054 1.00 95.31 208 ALA A N 1
ATOM 1714 C CA . ALA A 1 208 ? 3.014 -5.941 -25.991 1.00 95.31 208 ALA A CA 1
ATOM 1715 C C . ALA A 1 208 ? 2.414 -6.122 -24.584 1.00 95.31 208 ALA A C 1
ATOM 1717 O O . ALA A 1 208 ? 1.228 -6.399 -24.475 1.00 95.31 208 ALA A O 1
ATOM 1718 N N . ILE A 1 209 ? 3.202 -5.940 -23.519 1.00 95.38 209 ILE A N 1
ATOM 1719 C CA . ILE A 1 209 ? 2.719 -5.999 -22.127 1.00 95.38 209 ILE A CA 1
ATOM 1720 C C . ILE A 1 209 ? 1.789 -4.815 -21.808 1.00 95.38 209 ILE A C 1
ATOM 1722 O O . ILE A 1 209 ? 0.816 -4.970 -21.076 1.00 95.38 209 ILE A O 1
ATOM 1726 N N . ILE A 1 210 ? 2.111 -3.626 -22.329 1.00 92.19 210 ILE A N 1
ATOM 1727 C CA . ILE A 1 210 ? 1.436 -2.358 -21.995 1.00 92.19 210 ILE A CA 1
ATOM 1728 C C . ILE A 1 210 ? 0.204 -2.071 -22.887 1.00 92.19 210 ILE A C 1
ATOM 1730 O O . ILE A 1 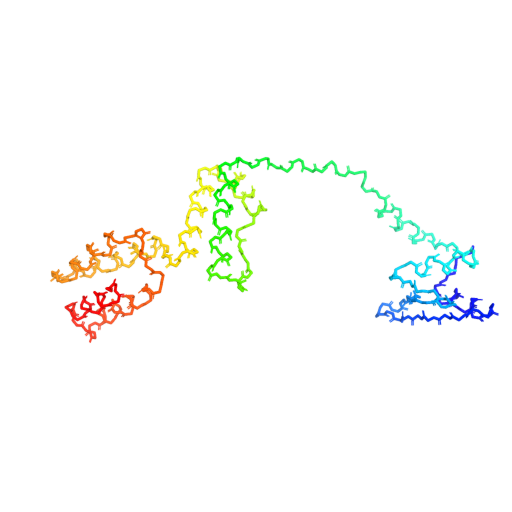210 ? -0.617 -1.211 -22.532 1.00 92.19 210 ILE A O 1
ATOM 1734 N N . SER A 1 211 ? 0.102 -2.729 -24.049 1.00 83.44 211 SER A N 1
ATOM 1735 C CA . SER A 1 211 ? -0.991 -2.565 -25.029 1.00 83.44 211 SER A CA 1
ATOM 1736 C C . SER A 1 211 ? -2.246 -3.330 -24.624 1.00 83.44 211 SER A C 1
ATOM 1738 O O . SER A 1 211 ? -3.336 -2.722 -24.720 1.00 83.44 211 SER A O 1
#